Protein AF-0000000068764201 (afdb_homodimer)

Nearest PDB structures (foldseek):
  2j0x-assembly1_B  TM=9.942E-01  e=4.719E-17  Escherichia coli
  2j0w-assembly1_A  TM=9.814E-01  e=1.017E-15  Escherichia coli
  3c1n-assembly3_D  TM=8.718E-01  e=6.512E-05  Methanocaldococcus jannaschii
  6bqg-assembly1_A  TM=5.581E-01  e=3.648E+00  Homo sapiens
  2j0x-assembly1_B  TM=9.943E-01  e=5.477E-17  Escherichia coli

pLDDT: mean 90.7, std 16.07, range [25.78, 98.88]

Radius of gyration: 18.7 Å; Cα contacts (8 Å, |Δi|>4): 400; chains: 2; bounding box: 51×50×38 Å

InterPro domains:
  IPR001048 Aspartate/glutamate/uridylate kinase [PF00696] (4-144)
  IPR018042 Aspartate kinase, conserved site [PS00324] (6-14)
  IPR036393 Acetylglutamate kinase-like superfamily [G3DSA:3.40.1160.10] (6-144)
  IPR036393 Acetylglutamate kinase-like superfamily [SSF53633] (4-144)
  IPR042199 Aspartokinase/Bifunctional aspartokinase/homoserine dehydrogenase, catalytic domain [G3DSA:1.20.120.1320] (42-134)

Secondary structure (DSSP, 8-state):
----EEEEE-TGGGSSHHHHHHHHHHHHHSTTEEEEEE-PPTTHHHHHHHHHT---HHHHHHHHHHHHHHHHHHHTTSSSTHHHHHHHHHHHHHHHHHHHHHHH---HHHHHHHHHHHHHHHHHHHHHHHHHTT-------GGGSTT-/----EEEEE-TGGGSSHHHHHHHHHHHHHSTTEEEEEE-PPTTHHHHHHHHHT---HHHHHHHHHHHHHHHHHHHTTSSSTHHHHHHHHHHHHHHHHHHHHHHH---HHHHHHHHHHHHHHHHHHHHHHHHHTT-------GGGSTT-

Solvent-accessible surface area (backbone atoms only — not comparable to full-atom values): 15854 Å² total; per-residue (Å²): 128,84,68,81,31,46,32,48,39,50,16,69,41,40,49,39,56,69,33,37,50,51,45,50,55,50,46,61,72,41,84,50,49,77,42,78,46,64,39,25,27,54,68,40,56,58,43,32,50,48,33,27,66,33,45,56,72,70,57,41,51,51,46,53,50,52,50,47,49,56,53,46,64,29,42,70,69,43,93,63,40,72,82,50,43,64,60,52,50,49,53,52,49,50,46,51,52,52,30,54,46,14,46,77,57,59,46,69,66,53,33,39,55,44,44,51,47,31,30,53,51,40,48,54,54,50,51,51,53,34,49,75,70,69,44,90,68,82,77,75,64,40,78,78,35,58,78,114,126,85,70,81,31,46,31,44,40,50,16,70,40,41,47,40,56,69,34,37,52,49,44,52,55,51,48,62,72,42,84,50,48,77,42,77,46,64,39,24,26,54,67,40,56,59,45,30,51,49,32,26,68,35,46,58,71,71,59,40,51,51,45,53,50,52,50,48,48,57,53,46,62,29,41,71,69,44,94,63,40,73,82,50,43,63,59,54,50,49,53,52,50,49,46,51,54,51,30,55,47,14,46,77,57,60,46,70,65,53,34,39,54,44,43,51,49,31,30,53,50,39,47,54,54,49,50,51,52,35,49,76,70,69,43,89,70,82,77,74,61,40,78,75,30,64,81,109

Sequence (296 aa):
MTDLVVAKFGGTSVADFDAMNRSIDVALLDANTRIVVLSASAGVTNILVALAGGLEPTERFSQLDALRQIQFNILERLRYPNVIREEIERLLENITTLAEAAALASSTALTDELVSHGELMSTLLFVEILRERGIQAQWFDARKSAAHMTDLVVAKFGGTSVADFDAMNRSIDVALLDANTRIVVLSASAGVTNILVALAGGLEPTERFSQLDALRQIQFNILERLRYPNVIREEIERLLENITTLAEAAALASSTALTDELVSHGELMSTLLFVEILRERGIQAQWFDARKSAAH

Organism: NCBI:txid1432552

Foldseek 3Di:
DLDQDEAEDEQDCLQAQVSLVVSVVVQVVDVNHQHYAYAFHPPQLVLLLVLLQADDPVVVVVSLVVNVCSLVRRLVPAPCSVVCVVVLVVLSVVLSVLSVVSNVPHDPVSSVVSRVSRRVSSLSSSVSSCVSVVHDHPSPPPVVPDPD/DLDQDEAEDEQDCLQAQVSLVVSVVVQVVDVNHQHYAYAFHPPQLVLLQVLLQADDPVVVVVSLVVNVCSLVRRLVPAPCSVVCVVVLVVLSVVLSVLSVVSNVPHDPVSSVVSRVSRRVSSLSSSVSSCVSVVHDHPSPPPVVPDPD

Structure (mmCIF, N/CA/C/O backbone):
data_AF-0000000068764201-model_v1
#
loop_
_entity.id
_entity.type
_entity.pdbx_description
1 polymer Aspartokinase
#
loop_
_atom_site.group_PDB
_atom_site.id
_atom_site.type_symbol
_atom_site.label_atom_id
_atom_site.label_alt_id
_atom_site.label_comp_id
_atom_site.label_asym_id
_atom_site.label_entity_id
_atom_site.label_seq_id
_atom_site.pdbx_PDB_ins_code
_atom_site.Cartn_x
_atom_site.Cartn_y
_atom_site.C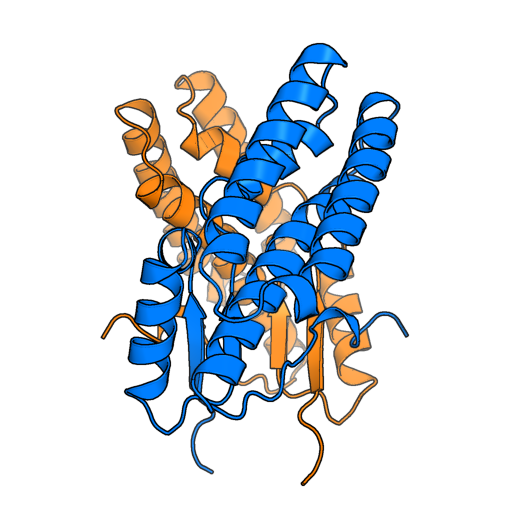artn_z
_atom_site.occupancy
_atom_site.B_iso_or_equiv
_atom_site.auth_seq_id
_atom_site.auth_comp_id
_atom_site.auth_asym_id
_atom_site.auth_atom_id
_atom_site.pdbx_PDB_model_num
ATOM 1 N N . MET A 1 1 ? -27.047 -3.328 11.398 1 39.88 1 MET A N 1
ATOM 2 C CA . MET A 1 1 ? -26.25 -3.209 10.172 1 39.88 1 MET A CA 1
ATOM 3 C C . MET A 1 1 ? -24.906 -3.904 10.328 1 39.88 1 MET A C 1
ATOM 5 O O . MET A 1 1 ? -24.156 -3.604 11.258 1 39.88 1 MET A O 1
ATOM 9 N N . THR A 1 2 ? -24.797 -5.16 10.039 1 54.19 2 THR A N 1
ATOM 10 C CA . THR A 1 2 ? -23.641 -5.977 10.367 1 54.19 2 THR A CA 1
ATOM 11 C C . THR A 1 2 ? -22.344 -5.297 9.906 1 54.19 2 THR A C 1
ATOM 13 O O . THR A 1 2 ? -22.312 -4.68 8.844 1 54.19 2 THR A O 1
ATOM 16 N N . ASP A 1 3 ? -21.516 -4.938 10.836 1 67.94 3 ASP A N 1
ATOM 17 C CA . ASP A 1 3 ? -20.328 -4.113 10.656 1 67.94 3 ASP A CA 1
ATOM 18 C C . ASP A 1 3 ? -19.359 -4.75 9.656 1 67.94 3 ASP A C 1
ATOM 20 O O . ASP A 1 3 ? -19.031 -5.93 9.773 1 67.94 3 ASP A O 1
ATOM 24 N N . LEU A 1 4 ? -19.344 -4.266 8.453 1 76.62 4 LEU A N 1
ATOM 25 C CA . LEU A 1 4 ? -18.391 -4.668 7.418 1 76.62 4 LEU A CA 1
ATOM 26 C C . LEU A 1 4 ? -16.969 -4.691 7.965 1 76.62 4 LEU A C 1
ATOM 28 O O . LEU A 1 4 ? -16.531 -3.73 8.594 1 76.62 4 LEU A O 1
ATOM 32 N N . VAL A 1 5 ? -16.375 -5.984 7.984 1 83.19 5 VAL A N 1
ATOM 33 C CA . VAL A 1 5 ? -15 -6.129 8.453 1 83.19 5 VAL A CA 1
ATOM 34 C C . VAL A 1 5 ? -14.047 -6.188 7.266 1 83.19 5 VAL A C 1
ATOM 36 O O . VAL A 1 5 ? -14.297 -6.91 6.297 1 83.19 5 VAL A O 1
ATOM 39 N N . VAL A 1 6 ? -13.047 -5.332 7.316 1 86.12 6 VAL A N 1
ATOM 40 C CA . VAL A 1 6 ? -11.969 -5.336 6.332 1 86.12 6 VAL A CA 1
ATOM 41 C C . VAL A 1 6 ? -10.727 -5.984 6.934 1 86.12 6 VAL A C 1
ATOM 43 O O . VAL A 1 6 ? -10.258 -5.578 8 1 86.12 6 VAL A O 1
ATOM 46 N N . ALA A 1 7 ? -10.195 -7.031 6.297 1 89.69 7 ALA A N 1
ATOM 47 C CA . ALA A 1 7 ? -8.922 -7.633 6.695 1 89.69 7 ALA A CA 1
ATOM 48 C C . ALA A 1 7 ? -7.77 -7.09 5.855 1 89.69 7 ALA A C 1
ATOM 50 O O . ALA A 1 7 ? -7.863 -7.031 4.625 1 89.69 7 ALA A O 1
ATOM 51 N N . LYS A 1 8 ? -6.754 -6.676 6.539 1 90.12 8 LYS A N 1
ATOM 52 C CA . LYS A 1 8 ? -5.574 -6.156 5.852 1 90.12 8 LYS A CA 1
ATOM 53 C C . LYS A 1 8 ? -4.352 -7.035 6.109 1 90.12 8 LYS A C 1
ATOM 55 O O . LYS A 1 8 ? -4.062 -7.379 7.258 1 90.12 8 LYS A O 1
ATOM 60 N N . PHE A 1 9 ? -3.689 -7.379 5.062 1 92.94 9 PHE A N 1
ATOM 61 C CA . PHE A 1 9 ? -2.498 -8.211 5.172 1 92.94 9 PHE A CA 1
ATOM 62 C C . PHE A 1 9 ? -1.298 -7.523 4.531 1 92.94 9 PHE A C 1
ATOM 64 O O . PHE A 1 9 ? -1.358 -7.113 3.371 1 92.94 9 PHE A O 1
ATOM 71 N N . GLY A 1 10 ? -0.213 -7.508 5.305 1 93.31 10 GLY A N 1
ATOM 72 C CA . GLY A 1 10 ? 1.013 -6.883 4.836 1 93.31 10 GLY A CA 1
ATOM 73 C C . GLY A 1 10 ? 1.914 -7.836 4.074 1 93.31 10 GLY A C 1
ATOM 74 O O . GLY A 1 10 ? 1.519 -8.961 3.77 1 93.31 10 GLY A O 1
ATOM 75 N N . GLY A 1 11 ? 3.045 -7.367 3.793 1 95.56 11 GLY A N 1
ATOM 76 C CA . GLY A 1 11 ? 3.975 -8.07 2.926 1 95.56 11 GLY A CA 1
ATOM 77 C C . GLY A 1 11 ? 4.344 -9.453 3.439 1 95.56 11 GLY A C 1
ATOM 78 O O . GLY A 1 11 ? 4.348 -10.422 2.678 1 95.56 11 GLY A O 1
ATOM 79 N N . THR A 1 12 ? 4.629 -9.539 4.711 1 95.62 12 THR A N 1
ATOM 80 C CA . THR A 1 12 ? 5.012 -10.812 5.312 1 95.62 12 THR A CA 1
ATOM 81 C C . THR A 1 12 ? 3.854 -11.797 5.273 1 95.62 12 THR A C 1
ATOM 83 O O . THR A 1 12 ? 4.062 -13 5.094 1 95.62 12 THR A O 1
ATOM 86 N N . SER A 1 13 ? 2.664 -11.32 5.297 1 96.56 13 SER A N 1
ATOM 87 C CA . SER A 1 13 ? 1.465 -12.148 5.32 1 96.56 13 SER A CA 1
ATOM 88 C C . SER A 1 13 ? 1.141 -12.695 3.932 1 96.56 13 SER A C 1
ATOM 90 O O . SER A 1 13 ? 0.337 -13.617 3.795 1 96.56 13 SER A O 1
ATOM 92 N N . VAL A 1 14 ? 1.807 -12.078 2.943 1 97.62 14 VAL A N 1
ATOM 93 C CA . VAL A 1 14 ? 1.554 -12.547 1.586 1 97.62 14 VAL A CA 1
ATOM 94 C C . VAL A 1 14 ? 2.879 -12.836 0.881 1 97.62 14 VAL A C 1
ATOM 96 O O . VAL A 1 14 ? 2.99 -12.672 -0.336 1 97.62 14 VAL A O 1
ATOM 99 N N . ALA A 1 15 ? 3.836 -13.281 1.614 1 97.88 15 ALA A N 1
ATOM 100 C CA . ALA A 1 15 ? 5.215 -13.414 1.149 1 97.88 15 ALA A CA 1
ATOM 101 C C . ALA A 1 15 ? 5.359 -14.594 0.187 1 97.88 15 ALA A C 1
ATOM 103 O O . ALA A 1 15 ? 6.223 -14.578 -0.69 1 97.88 15 ALA A O 1
ATOM 104 N N . ASP A 1 16 ? 4.605 -15.602 0.411 1 98.38 16 ASP A N 1
ATOM 105 C CA . ASP A 1 16 ? 4.664 -16.812 -0.391 1 98.38 16 ASP A CA 1
ATOM 106 C C . ASP A 1 16 ? 3.34 -17.578 -0.341 1 98.38 16 ASP A C 1
ATOM 108 O O . ASP A 1 16 ? 2.365 -17.094 0.24 1 98.38 16 ASP A O 1
ATOM 112 N N . PHE A 1 17 ? 3.32 -18.688 -1.032 1 98.81 17 PHE A N 1
ATOM 113 C CA . PHE A 1 17 ? 2.1 -19.469 -1.184 1 98.81 17 PHE A CA 1
ATOM 114 C C . PHE A 1 17 ? 1.534 -19.859 0.178 1 98.81 17 PHE A C 1
ATOM 116 O O . PHE A 1 17 ? 0.341 -19.672 0.434 1 98.81 17 PHE A O 1
ATOM 123 N N . ASP A 1 18 ? 2.346 -20.344 1.1 1 98.81 18 ASP A N 1
ATOM 124 C CA . ASP A 1 18 ? 1.905 -20.797 2.418 1 98.81 18 ASP A CA 1
ATOM 125 C C . ASP A 1 18 ? 1.413 -19.625 3.262 1 98.81 18 ASP A C 1
ATOM 127 O O . ASP A 1 18 ? 0.4 -19.734 3.955 1 98.81 18 ASP A O 1
ATOM 131 N N . ALA A 1 19 ? 2.115 -18.516 3.172 1 98.5 19 ALA A N 1
ATOM 132 C CA . ALA A 1 19 ? 1.703 -17.328 3.906 1 98.5 19 ALA A CA 1
ATOM 133 C C . ALA A 1 19 ? 0.336 -16.844 3.438 1 98.5 19 ALA A C 1
ATOM 135 O O . ALA A 1 19 ? -0.511 -16.469 4.254 1 98.5 19 ALA A O 1
ATOM 136 N N . MET A 1 20 ? 0.095 -16.812 2.156 1 98.19 20 MET A N 1
ATOM 137 C CA . MET A 1 20 ? -1.191 -16.375 1.621 1 98.19 20 MET A CA 1
ATOM 138 C C . MET A 1 20 ? -2.311 -17.312 2.074 1 98.19 20 MET A C 1
ATOM 140 O O . MET A 1 20 ? -3.408 -16.859 2.402 1 98.19 20 MET A O 1
ATOM 144 N N . ASN A 1 21 ? -1.994 -18.609 2.139 1 98.38 21 ASN A N 1
ATOM 145 C CA . ASN A 1 21 ? -2.986 -19.547 2.648 1 98.38 21 ASN A CA 1
ATOM 146 C C . ASN A 1 21 ? -3.33 -19.266 4.109 1 98.38 21 ASN A C 1
ATOM 148 O O . ASN A 1 21 ? -4.5 -19.297 4.492 1 98.38 21 ASN A O 1
ATOM 152 N N . ARG A 1 22 ? -2.344 -18.969 4.852 1 98.31 22 ARG A N 1
ATOM 153 C CA . ARG A 1 22 ? -2.578 -18.625 6.254 1 98.31 22 ARG A CA 1
ATOM 154 C C . ARG A 1 22 ? -3.418 -17.359 6.379 1 98.31 22 ARG A C 1
ATOM 156 O O . ARG A 1 22 ? -4.297 -17.281 7.238 1 98.31 22 ARG A O 1
ATOM 163 N N . SER A 1 23 ? -3.104 -16.375 5.535 1 97.31 23 SER A N 1
ATOM 164 C CA . SER A 1 23 ? -3.873 -15.141 5.543 1 97.31 23 SER A CA 1
ATOM 165 C C . SER A 1 23 ? -5.34 -15.398 5.219 1 97.31 23 SER A C 1
ATOM 167 O O . SER A 1 23 ? -6.23 -14.781 5.809 1 97.31 23 SER A O 1
ATOM 169 N N . ILE A 1 24 ? -5.586 -16.281 4.305 1 96.25 24 ILE A N 1
ATOM 170 C CA . ILE A 1 24 ? -6.953 -16.656 3.957 1 96.25 24 ILE A CA 1
ATOM 171 C C . ILE A 1 24 ? -7.637 -17.281 5.168 1 96.25 24 ILE A C 1
ATOM 173 O O . ILE A 1 24 ? -8.766 -16.938 5.508 1 96.25 24 ILE A O 1
ATOM 177 N N . ASP A 1 25 ? -6.918 -18.188 5.852 1 97.06 25 ASP A N 1
ATOM 178 C CA . ASP A 1 25 ? -7.465 -18.828 7.047 1 97.06 25 ASP A CA 1
ATOM 179 C C . ASP A 1 25 ? -7.824 -17.781 8.109 1 97.06 25 ASP A C 1
ATOM 181 O O . ASP A 1 25 ? -8.875 -17.875 8.742 1 97.06 25 ASP A O 1
ATOM 185 N N . VAL A 1 26 ? -7 -16.797 8.258 1 95.62 26 VAL A N 1
ATOM 186 C CA . VAL A 1 26 ? -7.223 -15.742 9.234 1 95.62 26 VAL A CA 1
ATOM 187 C C . VAL A 1 26 ? -8.461 -14.93 8.852 1 95.62 26 VAL A C 1
ATOM 189 O O . VAL A 1 26 ? -9.305 -14.641 9.695 1 95.62 26 VAL A O 1
ATOM 192 N N . ALA A 1 27 ? -8.57 -14.578 7.586 1 93 27 ALA A N 1
ATOM 193 C CA . ALA A 1 27 ? -9.695 -13.781 7.105 1 93 27 ALA A CA 1
ATOM 194 C C . ALA A 1 27 ? -11.016 -14.523 7.316 1 93 27 ALA A C 1
ATOM 196 O O . ALA A 1 27 ? -12.047 -13.906 7.586 1 93 27 ALA A O 1
ATOM 197 N N . LEU A 1 28 ? -10.969 -15.812 7.258 1 92.56 28 LEU A N 1
ATOM 198 C CA . LEU A 1 28 ? -12.172 -16.625 7.34 1 92.56 28 LEU A CA 1
ATOM 199 C C . LEU A 1 28 ? -12.602 -16.828 8.789 1 92.56 28 LEU A C 1
ATOM 201 O O . LEU A 1 28 ? -13.719 -17.281 9.055 1 92.56 28 LEU A O 1
ATOM 205 N N . LEU A 1 29 ? -11.719 -16.516 9.75 1 93.75 29 LEU A N 1
ATOM 206 C CA . LEU A 1 29 ? -12.047 -16.672 11.164 1 93.75 29 LEU A CA 1
ATOM 207 C C . LEU A 1 29 ? -13.195 -15.742 11.555 1 93.75 29 LEU A C 1
ATOM 209 O O . LEU A 1 29 ? -13.969 -16.047 12.461 1 93.75 29 LEU A O 1
ATOM 213 N N . ASP A 1 30 ? -13.227 -14.617 10.883 1 88.94 30 ASP A N 1
ATOM 214 C CA . ASP A 1 30 ? -14.336 -13.695 11.094 1 88.94 30 ASP A CA 1
ATOM 215 C C . ASP A 1 30 ? -15.344 -13.766 9.945 1 88.94 30 ASP A C 1
ATOM 217 O O . ASP A 1 30 ? -15.039 -13.352 8.828 1 88.94 30 ASP A O 1
ATOM 221 N N . ALA A 1 31 ? -16.5 -14.102 10.266 1 86.25 31 ALA A N 1
ATOM 222 C CA . ALA A 1 31 ? -17.531 -14.305 9.258 1 86.25 31 ALA A CA 1
ATOM 223 C C . ALA A 1 31 ? -17.984 -12.977 8.664 1 86.25 31 ALA A C 1
ATOM 225 O O . ALA A 1 31 ? -18.641 -12.945 7.613 1 86.25 31 ALA A O 1
ATOM 226 N N . ASN A 1 32 ? -17.625 -11.961 9.273 1 84.19 32 ASN A N 1
ATOM 227 C CA . ASN A 1 32 ? -18.047 -10.648 8.797 1 84.19 32 ASN A CA 1
ATOM 228 C C . ASN A 1 32 ? -17.031 -10.039 7.84 1 84.19 32 ASN A C 1
ATOM 230 O O . ASN A 1 32 ? -17.266 -8.969 7.281 1 84.19 32 ASN A O 1
ATOM 234 N N . THR A 1 33 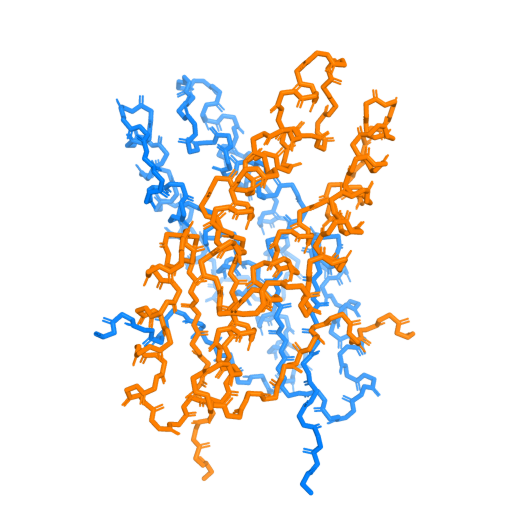? -15.898 -10.719 7.625 1 87.12 33 THR A N 1
ATOM 235 C CA . THR A 1 33 ? -14.93 -10.227 6.656 1 87.12 33 THR A CA 1
ATOM 236 C C . THR A 1 33 ? -15.508 -10.266 5.246 1 87.12 33 THR A C 1
ATOM 238 O O . THR A 1 33 ? -15.82 -11.344 4.727 1 87.12 33 THR A O 1
ATOM 241 N N . ARG A 1 34 ? -15.586 -9.055 4.711 1 82.06 34 ARG A N 1
ATOM 242 C CA . ARG A 1 34 ? -16.141 -8.977 3.367 1 82.06 34 ARG A CA 1
ATOM 243 C C . ARG A 1 34 ? -15.133 -8.422 2.377 1 82.06 34 ARG A C 1
ATOM 245 O O . ARG A 1 34 ? -15.297 -8.562 1.164 1 82.06 34 ARG A O 1
ATOM 252 N N . ILE A 1 35 ? -14.078 -7.793 2.947 1 86.75 35 ILE A N 1
ATOM 253 C CA . ILE A 1 35 ? -13.062 -7.164 2.107 1 86.75 35 ILE A CA 1
ATOM 254 C C . ILE A 1 35 ? -11.672 -7.523 2.625 1 86.75 35 ILE A C 1
ATOM 256 O O . ILE A 1 35 ? -11.43 -7.523 3.834 1 86.75 35 ILE A O 1
ATOM 260 N N . VAL A 1 36 ? -10.844 -7.902 1.706 1 90.19 36 VAL A N 1
ATOM 261 C CA . VAL A 1 36 ? -9.438 -8.148 2.012 1 90.19 36 VAL A CA 1
ATOM 262 C C . VAL A 1 36 ? -8.562 -7.176 1.225 1 90.19 36 VAL A C 1
ATOM 264 O O . VAL A 1 36 ? -8.703 -7.047 0.007 1 90.19 36 VAL A O 1
ATOM 267 N N . VAL A 1 37 ? -7.754 -6.465 1.959 1 89.75 37 VAL A N 1
ATOM 268 C CA . VAL A 1 37 ? -6.809 -5.535 1.352 1 89.75 37 VAL A CA 1
ATOM 269 C C . VAL A 1 37 ? -5.383 -6.066 1.515 1 89.75 37 VAL A C 1
ATOM 271 O O . VAL A 1 37 ? -4.957 -6.383 2.629 1 89.75 37 VAL A O 1
ATOM 274 N N . LEU A 1 38 ? -4.707 -6.129 0.403 1 93.56 38 LEU A N 1
ATOM 275 C CA . LEU A 1 38 ? -3.369 -6.711 0.426 1 93.56 38 LEU A CA 1
ATOM 276 C C . LEU A 1 38 ? -2.314 -5.668 0.074 1 93.56 38 LEU A C 1
ATOM 278 O O . LEU A 1 38 ? -2.566 -4.77 -0.734 1 93.56 38 LEU A O 1
ATOM 282 N N . SER A 1 39 ? -1.204 -5.852 0.658 1 93.69 39 SER A N 1
ATOM 283 C CA . SER A 1 39 ? -0.021 -5.16 0.152 1 93.69 39 SER A CA 1
ATOM 284 C C . SER A 1 39 ? 0.754 -6.039 -0.826 1 93.69 39 SER A C 1
ATOM 286 O O . SER A 1 39 ? 0.378 -7.188 -1.069 1 93.69 39 SER A O 1
ATOM 288 N N . ALA A 1 40 ? 1.798 -5.441 -1.378 1 95.75 40 ALA A N 1
ATOM 289 C CA . ALA A 1 40 ? 2.715 -6.25 -2.176 1 95.75 40 ALA A CA 1
ATOM 290 C C . ALA A 1 40 ? 3.379 -7.328 -1.325 1 95.75 40 ALA A C 1
ATOM 292 O O . ALA A 1 40 ? 3.523 -7.168 -0.111 1 95.75 40 ALA A O 1
ATOM 293 N N . SER A 1 41 ? 3.768 -8.406 -1.983 1 97.5 41 SER A N 1
ATOM 294 C CA . SER A 1 41 ? 4.508 -9.453 -1.286 1 97.5 41 SER A CA 1
ATOM 295 C C . SER A 1 41 ? 5.836 -8.93 -0.752 1 97.5 41 SER A C 1
ATOM 297 O O . SER A 1 41 ? 6.363 -7.93 -1.254 1 97.5 41 SER A O 1
ATOM 299 N N . ALA A 1 42 ? 6.344 -9.672 0.206 1 96.75 42 ALA A N 1
ATOM 300 C CA . ALA A 1 42 ? 7.594 -9.289 0.855 1 96.75 42 ALA A CA 1
ATOM 301 C C . ALA A 1 42 ? 8.703 -9.086 -0.171 1 96.75 42 ALA A C 1
ATOM 303 O O . ALA A 1 42 ? 8.93 -9.938 -1.029 1 96.75 42 ALA A O 1
ATOM 304 N N . GLY A 1 43 ? 9.336 -7.914 -0.056 1 96.12 43 GLY A N 1
ATOM 305 C CA . GLY A 1 43 ? 10.469 -7.613 -0.91 1 96.12 43 GLY A CA 1
ATOM 306 C C . GLY A 1 43 ? 10.078 -6.922 -2.203 1 96.12 43 GLY A C 1
ATOM 307 O O . GLY A 1 43 ? 10.914 -6.281 -2.848 1 96.12 43 GLY A O 1
ATOM 308 N N . VAL A 1 44 ? 8.844 -6.992 -2.584 1 97.94 44 VAL A N 1
ATOM 309 C CA . VAL A 1 44 ? 8.398 -6.492 -3.883 1 97.94 44 VAL A CA 1
ATOM 310 C C . VAL A 1 44 ? 8.391 -4.965 -3.871 1 97.94 44 VAL A C 1
ATOM 312 O O . VAL A 1 44 ? 8.875 -4.328 -4.809 1 97.94 44 VAL A O 1
ATOM 315 N N . THR A 1 45 ? 7.879 -4.375 -2.832 1 96.62 45 THR A N 1
ATOM 316 C CA . THR A 1 45 ? 7.84 -2.918 -2.756 1 96.62 45 THR A CA 1
ATOM 317 C C . THR A 1 45 ? 9.25 -2.334 -2.873 1 96.62 45 THR A C 1
ATOM 319 O O . THR A 1 45 ? 9.461 -1.368 -3.607 1 96.62 45 THR A O 1
ATOM 322 N N . ASN A 1 46 ? 10.234 -2.947 -2.264 1 96.31 46 ASN A N 1
ATOM 323 C CA . ASN A 1 46 ? 11.625 -2.498 -2.34 1 96.31 46 ASN A CA 1
ATOM 324 C C . ASN A 1 46 ? 12.141 -2.512 -3.777 1 96.31 46 ASN A C 1
ATOM 326 O O . ASN A 1 46 ? 12.789 -1.562 -4.215 1 96.31 46 ASN A O 1
ATOM 330 N N . ILE A 1 47 ? 11.844 -3.578 -4.379 1 98.25 47 ILE A N 1
ATOM 331 C CA . ILE A 1 47 ? 12.281 -3.734 -5.762 1 98.25 47 ILE A CA 1
ATOM 332 C C . ILE A 1 47 ? 11.648 -2.654 -6.633 1 98.25 47 ILE A C 1
ATOM 334 O O . ILE A 1 47 ? 12.336 -1.996 -7.418 1 98.25 47 ILE A O 1
ATOM 338 N N . LEU A 1 48 ? 10.344 -2.424 -6.473 1 98.38 48 LEU A N 1
ATOM 339 C CA . LEU A 1 48 ? 9.617 -1.48 -7.312 1 98.38 48 LEU A CA 1
ATOM 340 C C . LEU A 1 48 ? 10.086 -0.052 -7.062 1 98.38 48 LEU A C 1
ATOM 342 O O . LEU A 1 48 ? 10.211 0.74 -8 1 98.38 48 LEU A O 1
ATOM 346 N N . VAL A 1 49 ? 10.375 0.271 -5.832 1 97.38 49 VAL A N 1
ATOM 347 C CA . VAL A 1 49 ? 10.883 1.596 -5.492 1 97.38 49 VAL A CA 1
ATOM 348 C C . VAL A 1 49 ? 12.273 1.787 -6.09 1 97.38 49 VAL A C 1
ATOM 350 O O . VAL A 1 49 ? 12.586 2.852 -6.629 1 97.38 49 VAL A O 1
ATOM 353 N N . ALA A 1 50 ? 13.086 0.766 -5.996 1 97.75 50 ALA A N 1
ATOM 354 C CA . ALA A 1 50 ? 14.406 0.841 -6.602 1 97.75 50 ALA A CA 1
ATOM 355 C C . ALA A 1 50 ? 14.312 1.06 -8.109 1 97.75 50 ALA A C 1
ATOM 357 O O . ALA A 1 50 ? 15.008 1.914 -8.664 1 97.75 50 ALA A O 1
ATOM 358 N N . LEU A 1 51 ? 13.484 0.334 -8.734 1 98.62 51 LEU A N 1
ATOM 359 C CA . LEU A 1 51 ? 13.281 0.469 -10.172 1 98.62 51 LEU A CA 1
ATOM 360 C C . LEU A 1 51 ? 12.797 1.87 -10.523 1 98.62 51 LEU A C 1
ATOM 362 O O . LEU A 1 51 ? 13.25 2.461 -11.508 1 98.62 51 LEU A O 1
ATOM 366 N N . ALA A 1 52 ? 11.914 2.391 -9.711 1 98.12 52 ALA A N 1
ATOM 367 C CA . ALA A 1 52 ? 11.336 3.711 -9.953 1 98.12 52 ALA A CA 1
ATOM 368 C C . ALA A 1 52 ? 12.398 4.801 -9.844 1 98.12 52 ALA A C 1
ATOM 370 O O . ALA A 1 52 ? 12.266 5.863 -10.453 1 98.12 52 ALA A O 1
ATOM 371 N N . GLY A 1 53 ? 13.445 4.574 -9.094 1 96.69 53 GLY A N 1
ATOM 372 C CA . GLY A 1 53 ? 14.531 5.531 -8.914 1 96.69 53 GLY A CA 1
ATOM 373 C C . GLY A 1 53 ? 15.492 5.566 -10.086 1 96.69 53 GLY A C 1
ATOM 374 O O . GLY A 1 53 ? 16.391 6.41 -10.141 1 96.69 53 GLY A O 1
ATOM 375 N N . GLY A 1 54 ? 15.32 4.699 -10.969 1 97.75 54 GLY A N 1
ATOM 376 C CA . GLY A 1 54 ? 16.203 4.625 -12.125 1 97.75 54 GLY A CA 1
ATOM 377 C C . GLY A 1 54 ? 17.469 3.84 -11.852 1 97.75 54 GLY A C 1
ATOM 378 O O . GLY A 1 54 ? 18.391 4.344 -11.203 1 97.75 54 GLY A O 1
ATOM 379 N N . LEU A 1 55 ? 17.547 2.67 -12.398 1 97.81 55 LEU A N 1
ATOM 380 C CA . LEU A 1 55 ? 18.703 1.81 -12.219 1 97.81 55 LEU A CA 1
ATOM 381 C C . LEU A 1 55 ? 19.453 1.626 -13.539 1 97.81 55 LEU A C 1
ATOM 383 O O . LEU A 1 55 ? 18.859 1.7 -14.609 1 97.81 55 LEU A O 1
ATOM 387 N N . GLU A 1 56 ? 20.703 1.401 -13.438 1 97.81 56 GLU A N 1
ATOM 388 C CA . GLU A 1 56 ? 21.484 1 -14.609 1 97.81 56 GLU A CA 1
ATOM 389 C C . GLU A 1 56 ? 21.031 -0.358 -15.133 1 97.81 56 GLU A C 1
ATOM 391 O O . GLU A 1 56 ? 20.469 -1.164 -14.383 1 97.81 56 GLU A O 1
ATOM 396 N N . PRO A 1 57 ? 21.266 -0.644 -16.375 1 98 57 PRO A N 1
ATOM 397 C CA . PRO A 1 57 ? 20.688 -1.822 -17.031 1 98 57 PRO A CA 1
ATOM 398 C C . PRO A 1 57 ? 21 -3.119 -16.281 1 98 57 PRO A C 1
ATOM 400 O O . PRO A 1 57 ? 20.094 -3.941 -16.078 1 98 57 PRO A O 1
ATOM 403 N N . THR A 1 58 ? 22.156 -3.311 -15.82 1 98.38 58 THR A N 1
ATOM 404 C CA . THR A 1 58 ? 22.531 -4.562 -15.164 1 98.38 58 THR A CA 1
ATOM 405 C C . THR A 1 58 ? 21.766 -4.723 -13.852 1 98.38 58 THR A C 1
ATOM 407 O O . THR A 1 58 ? 21.203 -5.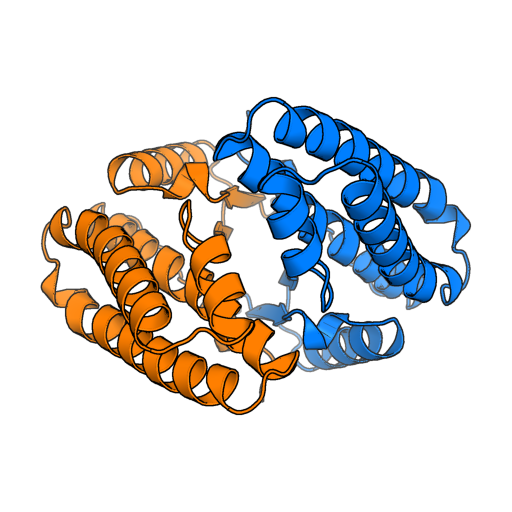789 -13.586 1 98.38 58 THR A O 1
ATOM 410 N N . GLU A 1 59 ? 21.703 -3.676 -13.094 1 98.44 59 GLU A N 1
ATOM 411 C CA . GLU A 1 59 ? 20.984 -3.713 -11.828 1 98.44 59 GLU A CA 1
ATOM 412 C C . GLU A 1 59 ? 19.484 -3.816 -12.062 1 98.44 59 GLU A C 1
ATOM 414 O O . GLU A 1 59 ? 18.781 -4.516 -11.328 1 98.44 59 GLU A O 1
ATOM 419 N N . ARG A 1 60 ? 19.031 -3.08 -13.062 1 98.56 60 ARG A N 1
ATOM 420 C CA . ARG A 1 60 ? 17.625 -3.146 -13.43 1 98.56 60 ARG A CA 1
ATOM 421 C C . ARG A 1 60 ? 17.203 -4.578 -13.766 1 98.56 60 ARG A C 1
ATOM 423 O O . ARG A 1 60 ? 16.188 -5.07 -13.273 1 98.56 60 ARG A O 1
ATOM 430 N N . PHE A 1 61 ? 18.047 -5.293 -14.508 1 98.5 61 PHE A N 1
ATOM 431 C CA . PHE A 1 61 ? 17.75 -6.668 -14.898 1 98.5 61 PHE A CA 1
ATOM 432 C C . PHE A 1 61 ? 17.766 -7.59 -13.688 1 98.5 61 PHE A C 1
ATOM 434 O O . PHE A 1 61 ? 16.906 -8.469 -13.562 1 98.5 61 PHE A O 1
ATOM 441 N N . SER A 1 62 ? 18.688 -7.348 -12.844 1 98.81 62 SER A N 1
ATOM 442 C CA . SER A 1 62 ? 18.781 -8.164 -11.641 1 98.81 62 SER A CA 1
ATOM 443 C C . SER A 1 62 ? 17.547 -8.008 -10.766 1 98.81 62 SER A C 1
ATOM 445 O O . SER A 1 62 ? 17 -8.992 -10.266 1 98.81 62 SER A O 1
ATOM 447 N N . GLN A 1 63 ? 17.031 -6.797 -10.547 1 98.75 63 GLN A N 1
ATOM 448 C CA . GLN A 1 63 ? 15.844 -6.543 -9.75 1 98.75 63 GLN A CA 1
ATOM 449 C C . GLN A 1 63 ? 14.602 -7.129 -10.414 1 98.75 63 GLN A C 1
ATOM 451 O O . GLN A 1 63 ? 13.742 -7.699 -9.742 1 98.75 63 GLN A O 1
ATOM 456 N N . LEU A 1 64 ? 14.539 -6.977 -11.734 1 98.88 64 LEU A N 1
ATOM 457 C CA . LEU A 1 64 ? 13.398 -7.523 -12.469 1 98.88 64 LEU A CA 1
ATOM 458 C C . LEU A 1 64 ? 13.375 -9.047 -12.367 1 98.88 64 LEU A C 1
ATOM 460 O O . LEU A 1 64 ? 12.305 -9.648 -12.242 1 98.88 64 LEU A O 1
ATOM 464 N N . ASP A 1 65 ? 14.539 -9.648 -12.398 1 98.88 65 ASP A N 1
ATOM 465 C CA . ASP A 1 65 ? 14.633 -11.094 -12.242 1 98.88 65 ASP A CA 1
ATOM 466 C C . ASP A 1 65 ? 14.203 -11.523 -10.844 1 98.88 65 ASP A C 1
ATOM 468 O O . ASP A 1 65 ? 13.484 -12.516 -10.68 1 98.88 65 ASP A O 1
ATOM 472 N N . ALA A 1 66 ? 14.664 -10.805 -9.852 1 98.75 66 ALA A N 1
ATOM 473 C CA . ALA A 1 66 ? 14.273 -11.094 -8.477 1 98.75 66 ALA A CA 1
ATOM 474 C C . ALA A 1 66 ? 12.758 -10.961 -8.297 1 98.75 66 ALA A C 1
ATOM 476 O O . ALA A 1 66 ? 12.133 -11.797 -7.648 1 98.75 66 ALA A O 1
ATOM 477 N N . LEU A 1 67 ? 12.18 -9.945 -8.852 1 98.81 67 LEU A N 1
ATOM 478 C CA . LEU A 1 67 ? 10.742 -9.727 -8.82 1 98.81 67 LEU A CA 1
ATOM 479 C C . LEU A 1 67 ? 10 -10.906 -9.445 1 98.81 67 LEU A C 1
ATOM 481 O O . LEU A 1 67 ? 9.031 -11.414 -8.875 1 98.81 67 LEU A O 1
ATOM 485 N N . ARG A 1 68 ? 10.469 -11.312 -10.578 1 98.81 68 ARG A N 1
ATOM 486 C CA . ARG A 1 68 ? 9.875 -12.445 -11.281 1 98.81 68 ARG A CA 1
ATOM 487 C C . ARG A 1 68 ? 9.938 -13.711 -10.422 1 98.81 68 ARG A C 1
ATOM 489 O O . ARG A 1 68 ? 8.953 -14.453 -10.328 1 98.81 68 ARG A O 1
ATOM 496 N N . GLN A 1 69 ? 11.023 -13.938 -9.805 1 98.75 69 GLN A N 1
ATOM 497 C CA . GLN A 1 69 ? 11.195 -15.133 -8.984 1 98.75 69 GLN A CA 1
ATOM 498 C C . GLN A 1 69 ? 10.211 -15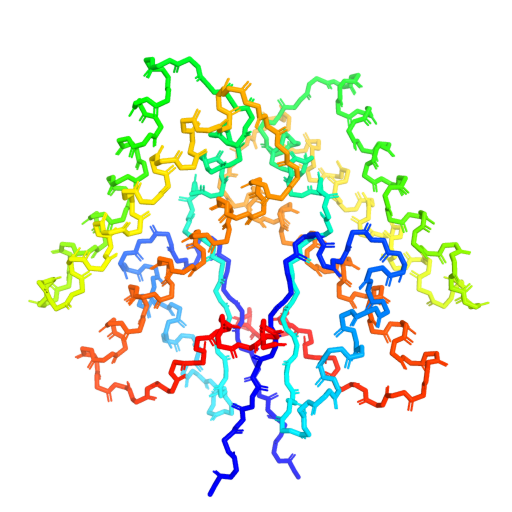.141 -7.816 1 98.75 69 GLN A C 1
ATOM 500 O O . GLN A 1 69 ? 9.633 -16.188 -7.5 1 98.75 69 GLN A O 1
ATOM 505 N N . ILE A 1 70 ? 10.023 -14.016 -7.195 1 98.56 70 ILE A N 1
ATOM 506 C CA . ILE A 1 70 ? 9.086 -13.93 -6.078 1 98.56 70 ILE A CA 1
ATOM 507 C C . ILE A 1 70 ? 7.688 -14.336 -6.547 1 98.56 70 ILE A C 1
ATOM 509 O O . ILE A 1 70 ? 7.016 -15.141 -5.898 1 98.56 70 ILE A O 1
ATOM 513 N N . GLN A 1 71 ? 7.258 -13.797 -7.652 1 98.69 71 GLN A N 1
ATOM 514 C CA . GLN A 1 71 ? 5.922 -14.07 -8.164 1 98.69 71 GLN A CA 1
ATOM 515 C C . GLN A 1 71 ? 5.789 -15.523 -8.609 1 98.69 71 GLN A C 1
ATOM 517 O O . GLN A 1 71 ? 4.797 -16.188 -8.297 1 98.69 71 GLN A O 1
ATOM 522 N N . PHE A 1 72 ? 6.801 -16.016 -9.289 1 98.75 72 PHE A N 1
ATOM 523 C CA . PHE A 1 72 ? 6.699 -17.344 -9.867 1 98.75 72 PHE A CA 1
ATOM 524 C C . PHE A 1 72 ? 6.852 -18.422 -8.797 1 98.75 72 PHE A C 1
ATOM 526 O O . PHE A 1 72 ? 6.305 -19.516 -8.93 1 98.75 72 PHE A O 1
ATOM 533 N N . ASN A 1 73 ? 7.535 -18.141 -7.719 1 98.75 73 ASN A N 1
ATOM 534 C CA . ASN A 1 73 ? 7.598 -19.062 -6.59 1 98.75 73 ASN A CA 1
ATOM 535 C C . ASN A 1 73 ? 6.215 -19.312 -6 1 98.75 73 ASN A C 1
ATOM 537 O O . ASN A 1 73 ? 5.945 -20.406 -5.488 1 98.75 73 ASN A O 1
ATOM 541 N N . ILE A 1 74 ? 5.355 -18.359 -6.078 1 98.75 74 ILE A N 1
ATOM 542 C CA . ILE A 1 74 ? 3.988 -18.516 -5.598 1 98.75 74 ILE A CA 1
ATOM 543 C C . ILE A 1 74 ? 3.133 -19.156 -6.695 1 98.75 74 ILE A C 1
ATOM 545 O O . ILE A 1 74 ? 2.404 -20.109 -6.445 1 98.75 74 ILE A O 1
ATOM 549 N N . LEU A 1 75 ? 3.268 -18.625 -7.902 1 98.69 75 LEU A N 1
ATOM 550 C CA . LEU A 1 75 ? 2.479 -19.047 -9.055 1 98.69 75 LEU A CA 1
ATOM 551 C C . LEU A 1 75 ? 2.621 -20.547 -9.289 1 98.69 75 LEU A C 1
ATOM 553 O O . LEU A 1 75 ? 1.628 -21.25 -9.516 1 98.69 75 LEU A O 1
ATOM 557 N N . GLU A 1 76 ? 3.805 -21.062 -9.148 1 98.62 76 GLU A N 1
ATOM 558 C CA . GLU A 1 76 ? 4.105 -22.453 -9.492 1 98.62 76 GLU A CA 1
ATOM 559 C C . GLU A 1 76 ? 3.588 -23.422 -8.422 1 98.62 76 GLU A C 1
ATOM 561 O O . GLU A 1 76 ? 3.555 -24.625 -8.633 1 98.62 76 GLU A O 1
ATOM 566 N N . ARG A 1 77 ? 3.152 -22.891 -7.293 1 98.69 77 ARG A N 1
ATOM 567 C CA . ARG A 1 77 ? 2.574 -23.703 -6.234 1 98.69 77 ARG A CA 1
ATOM 568 C C . ARG A 1 77 ? 1.07 -23.859 -6.426 1 98.69 77 ARG A C 1
ATOM 570 O O . ARG A 1 77 ? 0.438 -24.672 -5.746 1 98.69 77 ARG A O 1
ATOM 577 N N . LEU A 1 78 ? 0.508 -23.125 -7.309 1 98.5 78 LEU A N 1
ATOM 578 C CA . LEU A 1 78 ? -0.916 -23.234 -7.605 1 98.5 78 LEU A CA 1
ATOM 579 C C . LEU A 1 78 ? -1.218 -24.562 -8.297 1 98.5 78 LEU A C 1
ATOM 581 O O . LEU A 1 78 ? -0.37 -25.109 -9.008 1 98.5 78 LEU A O 1
ATOM 585 N N . ARG A 1 79 ? -2.4 -24.969 -8.125 1 98.12 79 ARG A N 1
ATOM 586 C CA . ARG A 1 79 ? -2.844 -26.188 -8.789 1 98.12 79 ARG A CA 1
ATOM 587 C C . ARG A 1 79 ? -2.91 -26 -10.305 1 98.12 79 ARG A C 1
ATOM 589 O O . ARG A 1 79 ? -2.531 -26.891 -11.062 1 98.12 79 ARG A O 1
ATOM 596 N N . TYR A 1 80 ? -3.385 -24.859 -10.789 1 97.69 80 TYR A N 1
ATOM 597 C CA . TYR A 1 80 ? -3.496 -24.531 -12.203 1 97.69 80 TYR A CA 1
ATOM 598 C C . TYR A 1 80 ? -2.852 -23.188 -12.5 1 97.69 80 TYR A C 1
ATOM 600 O O . TYR A 1 80 ? -3.545 -22.203 -12.789 1 97.69 80 TYR A O 1
ATOM 608 N N . PRO A 1 81 ? -1.514 -23.094 -12.523 1 97.94 81 PRO A N 1
ATOM 609 C CA . PRO A 1 81 ? -0.813 -21.812 -12.672 1 97.94 81 PRO A CA 1
ATOM 610 C C . PRO A 1 81 ? -1.107 -21.125 -14 1 97.94 81 PRO A C 1
ATOM 612 O O . PRO A 1 81 ? -1.04 -19.906 -14.094 1 97.94 81 PRO A O 1
ATOM 615 N N . ASN A 1 82 ? -1.493 -21.875 -15.008 1 97.81 82 ASN A N 1
ATOM 616 C CA . ASN A 1 82 ? -1.657 -21.328 -16.344 1 97.81 82 ASN A CA 1
ATOM 617 C C . ASN A 1 82 ? -2.85 -20.375 -16.422 1 97.81 82 ASN A C 1
ATOM 619 O O . ASN A 1 82 ? -2.943 -19.562 -17.344 1 97.81 82 ASN A O 1
ATOM 623 N N . VAL A 1 83 ? -3.814 -20.547 -15.484 1 96.44 83 VAL A N 1
ATOM 624 C CA . VAL A 1 83 ? -5.023 -19.734 -15.469 1 96.44 83 VAL A CA 1
ATOM 625 C C . VAL A 1 83 ? -4.648 -18.25 -15.375 1 96.44 83 VAL A C 1
ATOM 627 O O . VAL A 1 83 ? -5.289 -17.406 -16 1 96.44 83 VAL A O 1
ATOM 630 N N . ILE A 1 84 ? -3.527 -17.938 -14.586 1 97.44 84 ILE A N 1
ATOM 631 C CA . ILE A 1 84 ? -3.229 -16.516 -14.391 1 97.44 84 ILE A CA 1
ATOM 632 C C . ILE A 1 84 ? -1.793 -16.234 -14.82 1 97.44 84 ILE A C 1
ATOM 634 O O . ILE A 1 84 ? -1.297 -15.117 -14.641 1 97.44 84 ILE A O 1
ATOM 638 N N . ARG A 1 85 ? -1.048 -17.156 -15.359 1 98.44 85 ARG A N 1
ATOM 639 C CA . ARG A 1 85 ? 0.353 -17 -15.742 1 98.44 85 ARG A CA 1
ATOM 640 C C . ARG A 1 85 ? 0.531 -15.859 -16.734 1 98.44 85 ARG A C 1
ATOM 642 O O . ARG A 1 85 ? 1.41 -15.016 -16.562 1 98.44 85 ARG A O 1
ATOM 649 N N . GLU A 1 86 ? -0.331 -15.844 -17.734 1 98.38 86 GLU A N 1
ATOM 650 C CA . GLU A 1 86 ? -0.213 -14.812 -18.766 1 98.38 86 GLU A CA 1
ATOM 651 C C . GLU A 1 86 ? -0.412 -13.414 -18.172 1 98.38 86 GLU A C 1
ATOM 653 O O . GLU A 1 86 ? 0.278 -12.469 -18.547 1 98.38 86 GLU A O 1
ATOM 658 N N . GLU A 1 87 ? -1.36 -13.305 -17.266 1 97.75 87 GLU A N 1
ATOM 659 C CA . GLU A 1 87 ? -1.624 -12.008 -16.641 1 97.75 87 GLU A CA 1
ATOM 660 C C . GLU A 1 87 ? -0.443 -11.555 -15.789 1 97.75 87 GLU A C 1
ATOM 662 O O . GLU A 1 87 ? -0.066 -10.383 -15.812 1 97.75 87 GLU A O 1
ATOM 667 N N . ILE A 1 88 ? 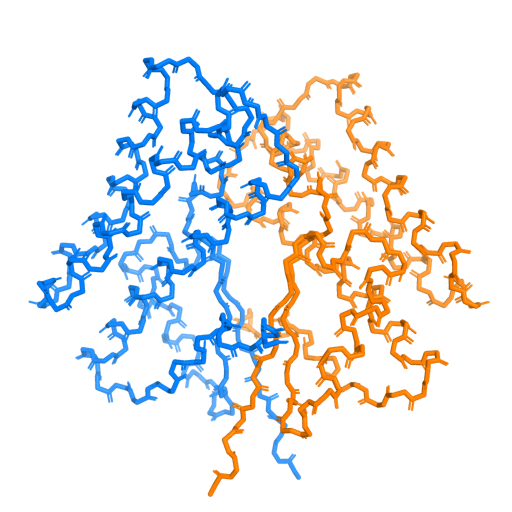0.178 -12.453 -15.07 1 98.31 88 ILE A N 1
ATOM 668 C CA . ILE A 1 88 ? 1.347 -12.133 -14.258 1 98.31 88 ILE A CA 1
ATOM 669 C C . ILE A 1 88 ? 2.502 -11.703 -15.156 1 98.31 88 ILE A C 1
ATOM 671 O O . ILE A 1 88 ? 3.188 -10.719 -14.883 1 98.31 88 ILE A O 1
ATOM 675 N N . GLU A 1 89 ? 2.652 -12.422 -16.281 1 98.56 89 GLU A N 1
ATOM 676 C CA . GLU A 1 89 ? 3.709 -12.086 -17.234 1 98.56 89 GLU A CA 1
ATOM 677 C C . GLU A 1 89 ? 3.486 -10.711 -17.844 1 98.56 89 GLU A C 1
ATOM 679 O O . GLU A 1 89 ? 4.438 -9.953 -18.031 1 98.56 89 GLU A O 1
ATOM 684 N N . ARG A 1 90 ? 2.27 -10.422 -18.141 1 98.44 90 ARG A N 1
ATOM 685 C CA . ARG A 1 90 ? 1.941 -9.109 -18.688 1 98.44 90 ARG A CA 1
ATOM 686 C C . ARG A 1 90 ? 2.266 -8 -17.703 1 98.44 90 ARG A C 1
ATOM 688 O O . ARG A 1 90 ? 2.814 -6.965 -18.094 1 98.44 90 ARG A O 1
ATOM 695 N N . LEU A 1 91 ? 1.919 -8.195 -16.453 1 98.38 91 LEU A N 1
ATOM 696 C CA . LEU A 1 91 ? 2.217 -7.199 -15.438 1 98.38 91 LEU A CA 1
ATOM 697 C C . LEU A 1 91 ? 3.721 -7.008 -15.281 1 98.38 91 LEU A C 1
ATOM 699 O O . LEU A 1 91 ? 4.195 -5.875 -15.156 1 98.38 91 LEU A O 1
ATOM 703 N N . LEU A 1 92 ? 4.465 -8.094 -15.352 1 98.75 92 LEU A N 1
ATOM 704 C CA . LEU A 1 92 ? 5.918 -8.023 -15.266 1 98.75 92 LEU A CA 1
ATOM 705 C C . LEU A 1 92 ? 6.504 -7.285 -16.469 1 98.75 92 LEU A C 1
ATOM 707 O O . LEU A 1 92 ? 7.461 -6.52 -16.312 1 98.75 92 LEU A O 1
ATOM 711 N N . GLU A 1 93 ? 5.934 -7.492 -17.594 1 98.75 93 GLU A N 1
ATOM 712 C CA . GLU A 1 93 ? 6.371 -6.777 -18.781 1 98.75 93 GLU A CA 1
ATOM 713 C C . GLU A 1 93 ? 6.098 -5.277 -18.656 1 98.75 93 GLU A C 1
ATOM 715 O O . GLU A 1 93 ? 6.926 -4.457 -19.062 1 98.75 93 GLU A O 1
ATOM 720 N N . ASN A 1 94 ? 4.918 -4.965 -18.172 1 98.62 94 ASN A N 1
ATOM 721 C CA . ASN A 1 94 ? 4.598 -3.559 -17.938 1 98.62 94 ASN A CA 1
ATOM 722 C C . ASN A 1 94 ? 5.594 -2.912 -16.969 1 98.62 94 ASN A C 1
ATOM 724 O O . ASN A 1 94 ? 6.043 -1.789 -17.203 1 98.62 94 ASN A O 1
ATOM 728 N N . ILE A 1 95 ? 5.93 -3.619 -15.93 1 98.81 95 ILE A N 1
ATOM 729 C CA . ILE A 1 95 ? 6.898 -3.121 -14.953 1 98.81 95 ILE A CA 1
ATOM 730 C C . ILE A 1 95 ? 8.242 -2.883 -15.641 1 98.81 95 ILE A C 1
ATOM 732 O O . ILE A 1 95 ? 8.906 -1.877 -15.391 1 98.81 95 ILE A O 1
ATOM 736 N N . THR A 1 96 ? 8.602 -3.812 -16.484 1 98.81 96 THR A N 1
ATOM 737 C CA . THR A 1 96 ? 9.844 -3.668 -17.219 1 98.81 96 THR A CA 1
ATOM 738 C C . THR A 1 96 ? 9.844 -2.379 -18.047 1 98.81 96 THR A C 1
ATOM 740 O O . THR A 1 96 ? 10.805 -1.607 -18 1 98.81 96 THR A O 1
ATOM 743 N N . THR A 1 97 ? 8.758 -2.133 -18.703 1 98.56 97 THR A N 1
ATOM 744 C CA . THR A 1 97 ? 8.625 -0.939 -19.531 1 98.56 97 THR A CA 1
ATOM 745 C C . THR A 1 97 ? 8.68 0.321 -18.672 1 98.56 97 THR A C 1
ATOM 747 O O . THR A 1 97 ? 9.383 1.276 -19.016 1 98.56 97 THR A O 1
ATOM 750 N N . LEU A 1 98 ? 7.965 0.326 -17.578 1 98.5 98 LEU A N 1
ATOM 751 C CA . LEU A 1 98 ? 7.945 1.475 -16.688 1 98.5 98 LEU A CA 1
ATOM 752 C C . LEU A 1 98 ? 9.32 1.711 -16.078 1 98.5 98 LEU A C 1
ATOM 754 O O . LEU A 1 98 ? 9.75 2.857 -15.914 1 98.5 98 LEU A O 1
ATOM 758 N N . ALA A 1 99 ? 10.016 0.633 -15.727 1 98.62 99 ALA A N 1
ATOM 759 C CA . ALA A 1 99 ? 11.352 0.743 -15.148 1 98.62 99 ALA A CA 1
ATOM 760 C C . ALA A 1 99 ? 12.328 1.357 -16.141 1 98.62 99 ALA A C 1
ATOM 762 O O . ALA A 1 99 ? 13.211 2.129 -15.75 1 98.62 99 ALA A O 1
ATOM 763 N N . GLU A 1 100 ? 12.211 1.007 -17.375 1 98.31 100 GLU A N 1
ATOM 764 C CA . GLU A 1 100 ? 13.039 1.605 -18.422 1 98.31 100 GLU A CA 1
ATOM 765 C C . GLU A 1 100 ? 12.773 3.104 -18.547 1 98.31 100 GLU A C 1
ATOM 767 O O . GLU A 1 100 ? 13.711 3.895 -18.672 1 98.31 100 GLU A O 1
ATO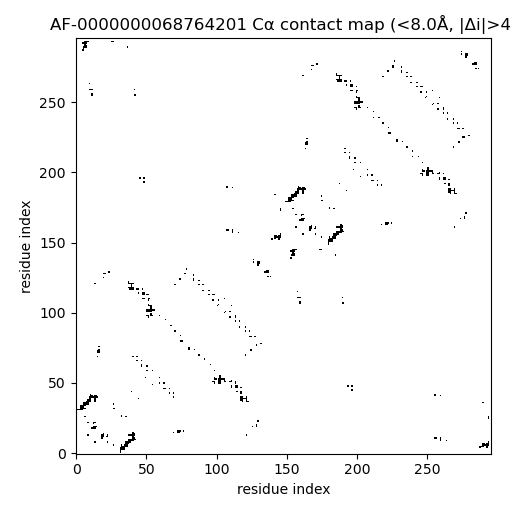M 772 N N . ALA A 1 101 ? 11.531 3.471 -18.531 1 98.12 101 ALA A N 1
ATOM 773 C CA . ALA A 1 101 ? 11.164 4.883 -18.578 1 98.12 101 ALA A CA 1
ATOM 774 C C . ALA A 1 101 ? 11.719 5.633 -17.375 1 98.12 101 ALA A C 1
ATOM 776 O O . ALA A 1 101 ? 12.227 6.75 -17.5 1 98.12 101 ALA A O 1
ATOM 777 N N . ALA A 1 102 ? 11.625 5 -16.266 1 97.62 102 ALA A N 1
ATOM 778 C CA . ALA A 1 102 ? 12.117 5.625 -15.031 1 97.62 102 ALA A CA 1
ATOM 779 C C . ALA A 1 102 ? 13.625 5.863 -15.102 1 97.62 102 ALA A C 1
ATOM 781 O O . ALA A 1 102 ? 14.125 6.848 -14.562 1 97.62 102 ALA A O 1
ATOM 782 N N . ALA A 1 103 ? 14.359 4.926 -15.742 1 97.06 103 ALA A N 1
ATOM 783 C CA . ALA A 1 103 ? 15.805 5.066 -15.891 1 97.06 103 ALA A CA 1
ATOM 784 C C . ALA A 1 103 ? 16.156 6.293 -16.734 1 97.06 103 ALA A C 1
ATOM 786 O O . ALA A 1 103 ? 17.219 6.898 -16.547 1 97.06 103 ALA A O 1
ATOM 787 N N . LEU A 1 104 ? 15.211 6.672 -17.609 1 96.62 104 LEU A N 1
ATOM 788 C CA . LEU A 1 104 ? 15.414 7.852 -18.453 1 96.62 104 LEU A CA 1
ATOM 789 C C . LEU A 1 104 ? 15.016 9.117 -17.703 1 96.62 104 LEU A C 1
ATOM 791 O O . LEU A 1 104 ? 15.711 10.133 -17.781 1 96.62 104 LEU A O 1
ATOM 795 N N . ALA A 1 105 ? 13.82 9.062 -17.031 1 96.44 105 ALA A N 1
ATOM 796 C CA . ALA A 1 105 ? 13.297 10.18 -16.25 1 96.44 105 ALA A CA 1
ATOM 797 C C . ALA A 1 105 ? 12.32 9.695 -15.18 1 96.44 105 ALA A C 1
ATOM 799 O O . ALA A 1 105 ? 11.195 9.297 -15.5 1 96.44 105 ALA A O 1
ATOM 800 N N . SER A 1 106 ? 12.742 9.789 -13.945 1 93.31 106 SER A N 1
ATOM 801 C CA . SER A 1 106 ? 11.875 9.367 -12.852 1 93.31 106 SER A CA 1
ATOM 802 C C . SER A 1 106 ? 10.867 10.453 -12.5 1 93.31 106 SER A C 1
ATOM 804 O O . SER A 1 106 ? 11.109 11.641 -12.742 1 93.31 106 SER A O 1
ATOM 806 N N . SER A 1 107 ? 9.688 10.031 -12.078 1 93.25 107 SER A N 1
ATOM 807 C CA . SER A 1 107 ? 8.633 10.922 -11.594 1 93.25 107 SER A CA 1
ATOM 808 C C . SER A 1 107 ? 7.828 10.266 -10.477 1 93.25 107 SER A C 1
ATOM 810 O O . SER A 1 107 ? 7.863 9.047 -10.312 1 93.25 107 SER A O 1
ATOM 812 N N . THR A 1 108 ? 7.129 11.07 -9.789 1 91.12 108 THR A N 1
ATOM 813 C CA . THR A 1 108 ? 6.258 10.562 -8.734 1 91.12 108 THR A CA 1
ATOM 814 C C . THR A 1 108 ? 5.141 9.703 -9.328 1 91.12 108 THR A C 1
ATOM 816 O O . THR A 1 108 ? 4.758 8.688 -8.742 1 91.12 108 THR A O 1
ATOM 819 N N . ALA A 1 109 ? 4.715 10.148 -10.469 1 91.38 109 ALA A N 1
ATOM 820 C CA . ALA A 1 109 ? 3.652 9.398 -11.141 1 91.38 109 ALA A CA 1
ATOM 821 C C . ALA A 1 109 ? 4.129 8.008 -11.547 1 91.38 109 ALA A C 1
ATOM 823 O O . ALA A 1 109 ? 3.418 7.02 -11.352 1 91.38 109 ALA A O 1
ATOM 824 N N . LEU A 1 110 ? 5.344 7.938 -12.031 1 94.38 110 LEU A N 1
ATOM 825 C CA . LEU A 1 110 ? 5.914 6.656 -12.438 1 94.38 110 LEU A CA 1
ATOM 826 C C . LEU A 1 110 ? 6.164 5.762 -11.227 1 94.38 110 LEU A C 1
ATOM 828 O O . LEU A 1 110 ? 5.898 4.559 -11.273 1 94.38 110 LEU A O 1
ATOM 832 N N . THR A 1 111 ? 6.605 6.379 -10.188 1 95.31 111 THR A N 1
ATOM 833 C CA . THR A 1 111 ? 6.812 5.625 -8.953 1 95.31 111 THR A CA 1
ATOM 834 C C . THR A 1 111 ? 5.5 5.027 -8.461 1 95.31 111 THR A C 1
ATOM 836 O O . THR A 1 111 ? 5.434 3.836 -8.148 1 95.31 111 THR A O 1
ATOM 839 N N . ASP A 1 112 ? 4.5 5.832 -8.492 1 94.62 112 ASP A N 1
ATOM 840 C CA . ASP A 1 112 ? 3.191 5.367 -8.047 1 94.62 112 ASP A CA 1
ATOM 841 C C . ASP A 1 112 ? 2.701 4.207 -8.914 1 94.62 112 ASP A C 1
ATOM 843 O O . ASP A 1 112 ? 2.158 3.227 -8.398 1 94.62 112 ASP A O 1
ATOM 847 N N . GLU A 1 113 ? 2.934 4.371 -10.172 1 94.31 113 GLU A N 1
ATOM 848 C CA . GLU A 1 113 ? 2.484 3.338 -11.102 1 94.31 113 GLU A CA 1
ATOM 849 C C . GLU A 1 113 ? 3.23 2.027 -10.867 1 94.31 113 GLU A C 1
ATOM 851 O O . GLU A 1 113 ? 2.615 0.962 -10.789 1 94.31 113 GLU A O 1
ATOM 856 N N . LEU A 1 114 ? 4.504 2.139 -10.734 1 97.5 114 LEU A N 1
ATOM 857 C CA . LEU A 1 114 ? 5.312 0.946 -10.5 1 97.5 114 LEU A CA 1
ATOM 858 C C . LEU A 1 114 ? 4.898 0.255 -9.203 1 97.5 114 LEU A C 1
ATOM 860 O O . LEU A 1 114 ? 4.641 -0.95 -9.195 1 97.5 114 LEU A O 1
ATOM 864 N N . VAL A 1 115 ? 4.727 0.989 -8.164 1 96.12 115 VAL A N 1
ATOM 865 C CA . VAL A 1 115 ? 4.445 0.434 -6.844 1 96.12 115 VAL A CA 1
ATOM 866 C C . VAL A 1 115 ? 3.053 -0.191 -6.832 1 96.12 115 VAL A C 1
ATOM 868 O O . VAL A 1 115 ? 2.836 -1.229 -6.203 1 96.12 115 VAL A O 1
ATOM 871 N N . SER A 1 116 ? 2.141 0.355 -7.582 1 93.75 116 SER A N 1
ATOM 872 C CA . SER A 1 116 ? 0.773 -0.153 -7.609 1 93.75 116 SER A CA 1
ATOM 873 C C . SER A 1 116 ? 0.715 -1.551 -8.219 1 93.75 116 SER A C 1
ATOM 875 O O . SER A 1 116 ? -0.204 -2.32 -7.93 1 93.75 116 SER A O 1
ATOM 877 N N . HIS A 1 117 ? 1.685 -1.908 -9.023 1 96.62 117 HIS A N 1
ATOM 878 C CA . HIS A 1 117 ? 1.706 -3.236 -9.625 1 96.62 117 HIS A CA 1
ATOM 879 C C . HIS A 1 117 ? 1.957 -4.312 -8.578 1 96.62 117 HIS A C 1
ATOM 881 O O . HIS A 1 117 ? 1.581 -5.473 -8.773 1 96.62 117 HIS A O 1
ATOM 887 N N . GLY A 1 118 ? 2.645 -3.889 -7.504 1 96.69 118 GLY A N 1
ATOM 888 C CA . GLY A 1 118 ? 2.883 -4.852 -6.438 1 96.69 118 GLY A CA 1
ATOM 889 C C . GLY A 1 118 ? 1.605 -5.422 -5.852 1 96.69 118 GLY A C 1
ATOM 890 O O . GLY A 1 118 ? 1.446 -6.641 -5.766 1 96.69 118 GLY A O 1
ATOM 891 N N . GLU A 1 119 ? 0.691 -4.559 -5.547 1 94.44 119 GLU A N 1
ATOM 892 C CA . GLU A 1 119 ? -0.59 -4.973 -4.98 1 94.44 119 GLU A CA 1
ATOM 893 C C . GLU A 1 119 ? -1.417 -5.754 -5.996 1 94.44 119 GLU A C 1
ATOM 895 O O . GLU A 1 119 ? -2.09 -6.723 -5.645 1 94.44 119 GLU A O 1
ATOM 900 N N . LEU A 1 120 ? -1.345 -5.297 -7.27 1 94.69 120 LEU A N 1
ATOM 901 C CA . LEU A 1 120 ? -2.086 -5.992 -8.32 1 94.69 120 LEU A CA 1
ATOM 902 C C . LEU A 1 120 ? -1.653 -7.449 -8.414 1 94.69 120 LEU A C 1
ATOM 904 O O . LEU A 1 120 ? -2.494 -8.352 -8.484 1 94.69 120 LEU A O 1
ATOM 908 N N . MET A 1 121 ? -0.402 -7.66 -8.328 1 97 121 MET A N 1
ATOM 909 C CA . MET A 1 121 ? 0.104 -9.023 -8.477 1 97 121 MET A CA 1
ATOM 910 C C . MET A 1 121 ? -0.242 -9.867 -7.258 1 97 121 MET A C 1
ATOM 912 O O . MET A 1 121 ? -0.693 -11.008 -7.398 1 97 121 MET A O 1
ATOM 916 N N . SER A 1 122 ? -0.032 -9.273 -6.035 1 96.88 122 SER A N 1
ATOM 917 C CA . SER A 1 122 ? -0.386 -10.031 -4.844 1 96.88 122 SER A CA 1
ATOM 918 C C . SER A 1 122 ? -1.875 -10.359 -4.816 1 96.88 122 SER A C 1
ATOM 920 O O . SER A 1 122 ? -2.268 -11.461 -4.414 1 96.88 122 SER A O 1
ATOM 922 N N . THR A 1 123 ? -2.695 -9.5 -5.297 1 95.38 123 THR A N 1
ATOM 923 C CA . THR A 1 123 ? -4.141 -9.703 -5.312 1 95.38 123 THR A CA 1
ATOM 924 C C . THR A 1 123 ? -4.52 -10.82 -6.285 1 95.38 123 THR A C 1
ATOM 926 O O . THR A 1 123 ? -5.316 -11.695 -5.953 1 95.38 123 THR A O 1
ATOM 929 N N . LEU A 1 124 ? -3.908 -10.781 -7.516 1 95.19 124 LEU A N 1
ATOM 930 C CA . LEU A 1 124 ? -4.188 -11.805 -8.516 1 95.19 124 LEU A CA 1
ATOM 931 C C . LEU A 1 124 ? -3.863 -13.195 -7.973 1 95.19 124 LEU A C 1
ATOM 933 O O . LEU A 1 124 ? -4.664 -14.125 -8.109 1 95.19 124 LEU A O 1
ATOM 937 N N . LEU A 1 125 ? -2.732 -13.312 -7.348 1 97.25 125 LEU A N 1
ATOM 938 C CA . LEU A 1 125 ? -2.305 -14.594 -6.793 1 97.25 125 LEU A CA 1
ATOM 939 C C . LEU A 1 125 ? -3.23 -15.031 -5.664 1 97.25 125 LEU A C 1
ATOM 941 O O . LEU A 1 125 ? -3.672 -16.188 -5.633 1 97.25 125 LEU A O 1
ATOM 945 N N . PHE A 1 126 ? -3.551 -14.156 -4.781 1 97 126 PHE A N 1
ATOM 946 C CA . PHE A 1 126 ? -4.406 -14.422 -3.629 1 97 126 PHE A CA 1
ATOM 947 C C . PHE A 1 126 ? -5.793 -14.867 -4.074 1 97 126 PHE A C 1
ATOM 949 O O . PHE A 1 126 ? -6.34 -15.836 -3.549 1 97 126 PHE A O 1
ATOM 956 N N . VAL A 1 127 ? -6.355 -14.227 -5.039 1 94.94 127 VAL A N 1
ATOM 957 C CA . VAL A 1 127 ? -7.684 -14.531 -5.559 1 94.94 127 VAL A CA 1
ATOM 958 C C . VAL A 1 127 ? -7.688 -15.93 -6.172 1 94.94 127 VAL A C 1
ATOM 960 O O . VAL A 1 127 ? -8.641 -16.688 -5.996 1 94.94 127 VAL A O 1
ATOM 963 N N . GLU A 1 128 ? -6.609 -16.219 -6.926 1 95.75 128 GLU A N 1
ATOM 964 C CA . GLU A 1 128 ? -6.547 -17.547 -7.531 1 95.75 128 GLU A CA 1
ATOM 965 C C . GLU A 1 128 ? -6.48 -18.641 -6.465 1 95.75 128 GLU A C 1
ATOM 967 O O . GLU A 1 128 ? -7.082 -19.703 -6.621 1 95.75 128 GLU A O 1
ATOM 972 N N . ILE A 1 129 ? -5.762 -18.359 -5.359 1 96.88 129 ILE A N 1
ATOM 973 C CA . ILE A 1 129 ? -5.707 -19.312 -4.266 1 96.88 129 ILE A CA 1
ATOM 974 C C . ILE A 1 129 ? -7.098 -19.5 -3.662 1 96.88 129 ILE A C 1
ATOM 976 O O . ILE A 1 129 ? -7.527 -20.625 -3.387 1 96.88 129 ILE A O 1
ATOM 980 N N . LEU A 1 130 ? -7.812 -18.406 -3.48 1 96 130 LEU A N 1
ATOM 981 C CA . LEU A 1 130 ? -9.188 -18.469 -2.996 1 96 130 LEU A CA 1
ATOM 982 C C . LEU A 1 130 ? -10.047 -19.344 -3.904 1 96 130 LEU A C 1
ATOM 984 O O . LEU A 1 130 ? -10.789 -20.203 -3.422 1 96 130 LEU A O 1
ATOM 988 N N . ARG A 1 131 ? -9.945 -19.078 -5.148 1 93.62 131 ARG A N 1
ATOM 989 C CA . ARG A 1 131 ? -10.719 -19.812 -6.137 1 93.62 131 ARG A CA 1
ATOM 990 C C . ARG A 1 131 ? -10.43 -21.312 -6.047 1 93.62 131 ARG A C 1
ATOM 992 O O . ARG A 1 131 ? -11.352 -22.125 -6.055 1 93.62 131 ARG A O 1
ATOM 999 N N . GLU A 1 132 ? -9.172 -21.625 -5.957 1 95.94 132 GLU A N 1
ATOM 1000 C CA . GLU A 1 132 ? -8.781 -23.016 -5.887 1 95.94 132 GLU A CA 1
ATOM 1001 C C . GLU A 1 132 ? -9.312 -23.688 -4.617 1 95.94 132 GLU A C 1
ATOM 1003 O O . GLU A 1 132 ? -9.578 -24.891 -4.602 1 95.94 132 GLU A O 1
ATOM 1008 N N . ARG A 1 133 ? -9.508 -22.891 -3.617 1 95.88 133 ARG A N 1
ATOM 1009 C CA . ARG A 1 133 ? -10.008 -23.406 -2.348 1 95.88 133 ARG A CA 1
ATOM 1010 C C . ARG A 1 133 ? -11.539 -23.406 -2.326 1 95.88 133 ARG A C 1
ATOM 1012 O O . ARG A 1 133 ? -12.148 -23.766 -1.321 1 95.88 133 ARG A O 1
ATOM 1019 N N . GLY A 1 134 ? -12.125 -22.875 -3.377 1 94.44 134 GLY A N 1
ATOM 1020 C CA . GLY A 1 134 ? -13.57 -22.875 -3.486 1 94.44 134 GLY A CA 1
ATOM 1021 C C . GLY A 1 134 ? -14.234 -21.734 -2.727 1 94.44 134 GLY A C 1
ATOM 1022 O O . GLY A 1 134 ? -15.414 -21.812 -2.379 1 94.44 134 GLY A O 1
ATOM 1023 N N . ILE A 1 135 ? -13.453 -20.812 -2.424 1 91.56 135 ILE A N 1
ATOM 1024 C CA . ILE A 1 135 ? -13.969 -19.656 -1.689 1 91.56 135 ILE A CA 1
ATOM 1025 C C . ILE A 1 135 ? -14.383 -18.562 -2.67 1 91.56 135 ILE A C 1
ATOM 1027 O O . ILE A 1 135 ? -13.594 -18.156 -3.521 1 91.56 135 ILE A O 1
ATOM 1031 N N . GLN A 1 136 ? -15.648 -18.172 -2.662 1 80.31 136 GLN A N 1
ATOM 1032 C CA . GLN A 1 136 ? -16.141 -17.125 -3.551 1 80.31 136 GLN A CA 1
ATOM 1033 C C . GLN A 1 136 ? -15.641 -15.75 -3.109 1 80.31 136 GLN A C 1
ATOM 1035 O O . GLN A 1 136 ? -15.891 -15.328 -1.978 1 80.31 136 GLN A O 1
ATOM 1040 N N . ALA A 1 137 ? -14.703 -15.273 -3.723 1 70.38 137 ALA A N 1
ATOM 1041 C CA . ALA A 1 137 ? -14.195 -13.938 -3.434 1 70.38 137 ALA A CA 1
ATOM 1042 C C . ALA A 1 137 ? -14.594 -12.953 -4.523 1 70.38 137 ALA A C 1
ATOM 1044 O O . ALA A 1 137 ? -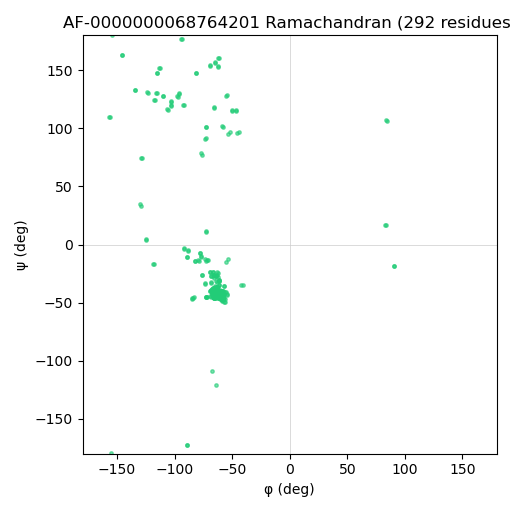14.68 -13.312 -5.699 1 70.38 137 ALA A O 1
ATOM 1045 N N . GLN A 1 138 ? -15.414 -11.914 -4.16 1 58.97 138 GLN A N 1
ATOM 10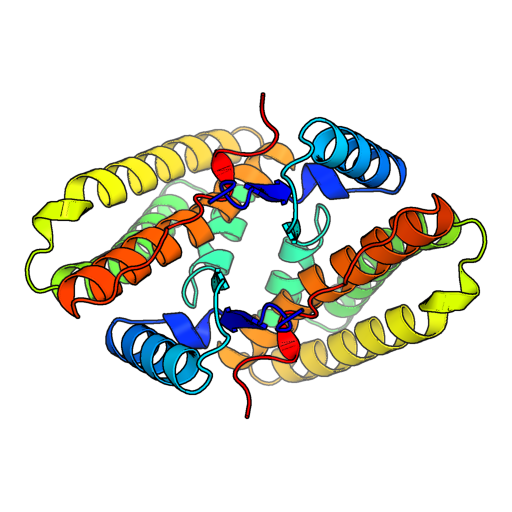46 C CA . GLN A 1 138 ? -15.594 -10.844 -5.133 1 58.97 138 GLN A CA 1
ATOM 1047 C C . GLN A 1 138 ? -14.344 -9.969 -5.219 1 58.97 138 GLN A C 1
ATOM 1049 O O . GLN A 1 138 ? -13.859 -9.461 -4.203 1 58.97 138 GLN A O 1
ATOM 1054 N N . TRP A 1 139 ? -13.453 -10.281 -6.066 1 53.12 139 TRP A N 1
ATOM 1055 C CA . TRP A 1 139 ? -12.25 -9.477 -6.285 1 53.12 139 TRP A CA 1
ATOM 1056 C C . TRP A 1 139 ? -12.609 -8.016 -6.543 1 53.12 139 TRP A C 1
ATOM 1058 O O . TRP A 1 139 ? -13.445 -7.719 -7.398 1 53.12 139 TRP A O 1
ATOM 1068 N N . PHE A 1 140 ? -12.562 -7.18 -5.566 1 49.56 140 PHE A N 1
ATOM 1069 C CA . PHE A 1 140 ? -12.75 -5.766 -5.871 1 49.56 140 PHE A CA 1
ATOM 1070 C C . PHE A 1 140 ? -11.484 -5.168 -6.469 1 49.56 140 PHE A C 1
ATOM 1072 O O . PHE A 1 140 ? -10.398 -5.293 -5.891 1 49.56 140 PHE A O 1
ATOM 1079 N N . ASP A 1 141 ? -11.273 -5.441 -7.789 1 46.91 141 ASP A N 1
ATOM 1080 C CA . ASP A 1 141 ? -10.18 -4.711 -8.422 1 46.91 141 ASP A CA 1
ATOM 1081 C C . ASP A 1 141 ? -10.227 -3.227 -8.055 1 46.91 141 ASP A C 1
ATOM 1083 O O . ASP A 1 141 ? -11.188 -2.529 -8.398 1 46.91 141 ASP A O 1
ATOM 1087 N N . ALA A 1 142 ? -9.531 -2.779 -7.117 1 43.22 142 ALA A N 1
ATOM 1088 C CA . ALA A 1 142 ? -9.375 -1.384 -6.719 1 43.22 142 ALA A CA 1
ATOM 1089 C C . ALA A 1 142 ? -9.227 -0.477 -7.938 1 43.22 142 ALA A C 1
ATOM 1091 O O . ALA A 1 142 ? -9.57 0.706 -7.883 1 43.22 142 ALA A O 1
ATOM 1092 N N . ARG A 1 143 ? -8.539 -0.903 -9.109 1 41.5 143 ARG A N 1
ATOM 1093 C CA . ARG A 1 143 ? -8.305 -0.044 -10.266 1 41.5 143 ARG A CA 1
ATOM 1094 C C . ARG A 1 143 ? -9.625 0.373 -10.906 1 41.5 143 ARG A C 1
ATOM 1096 O O . ARG A 1 143 ? -9.648 1.229 -11.797 1 41.5 143 ARG A O 1
ATOM 1103 N N . LYS A 1 144 ? -10.633 -0.475 -10.953 1 38.81 144 LYS A N 1
ATOM 1104 C CA . LYS A 1 144 ? -11.844 -0.061 -11.664 1 38.81 144 LYS A CA 1
ATOM 1105 C C . LYS A 1 144 ? -12.383 1.25 -11.109 1 38.81 144 LYS A C 1
ATOM 1107 O O . LYS A 1 144 ? -13.445 1.716 -11.531 1 38.81 144 LYS A O 1
ATOM 1112 N N . SER A 1 145 ? -12 1.603 -10.109 1 34.53 145 SER A N 1
ATOM 1113 C CA . SER A 1 145 ? -12.609 2.742 -9.422 1 34.53 145 SER A CA 1
ATOM 1114 C C . SER A 1 145 ? -12.352 4.039 -10.18 1 34.53 145 SER A C 1
ATOM 1116 O O . SER A 1 145 ? -13.297 4.738 -10.562 1 34.53 145 SER A O 1
ATOM 1118 N N . ALA A 1 146 ? -11.414 5.02 -9.602 1 34.44 146 ALA A N 1
ATOM 1119 C CA . ALA A 1 146 ? -11.602 6.461 -9.758 1 34.44 146 ALA A CA 1
ATOM 1120 C C . ALA A 1 146 ? -11.281 6.91 -11.18 1 34.44 146 ALA A C 1
ATOM 1122 O O . ALA A 1 146 ? -11.266 8.109 -11.469 1 34.44 146 ALA A O 1
ATOM 1123 N N . ALA A 1 147 ? -10.602 6.059 -12.008 1 31.44 147 ALA A N 1
ATOM 1124 C CA . ALA A 1 147 ? -10.164 6.777 -13.203 1 31.44 147 ALA A CA 1
ATOM 1125 C C . ALA A 1 147 ? -11.344 7.074 -14.125 1 31.44 147 ALA A C 1
ATOM 1127 O O . ALA A 1 147 ? -11.156 7.496 -15.266 1 31.44 147 ALA A O 1
ATOM 1128 N N . HIS A 1 148 ? -12.531 6.895 -13.727 1 26.05 148 HIS A N 1
ATOM 1129 C CA . HIS A 1 148 ? -13.289 7.48 -14.82 1 26.05 148 HIS A CA 1
ATOM 1130 C C . HIS A 1 148 ? -13.094 8.992 -14.883 1 26.05 148 HIS A C 1
ATOM 1132 O O . HIS A 1 148 ? -13.141 9.672 -13.852 1 26.05 148 HIS A O 1
ATOM 1138 N N . MET B 1 1 ? -28.375 -6.805 -5.215 1 39.94 1 MET B N 1
ATOM 1139 C CA . MET B 1 1 ? -27.328 -6.617 -4.219 1 39.94 1 MET B CA 1
ATOM 1140 C C . MET B 1 1 ? -26.359 -5.52 -4.645 1 39.94 1 MET B C 1
ATOM 1142 O O . MET B 1 1 ? -25.781 -5.586 -5.73 1 39.94 1 MET B O 1
ATOM 1146 N N . THR B 1 2 ? -26.625 -4.285 -4.34 1 54.41 2 THR B N 1
ATOM 1147 C CA . THR B 1 2 ? -25.922 -3.141 -4.895 1 54.41 2 THR B CA 1
ATOM 1148 C C . THR B 1 2 ? -24.406 -3.328 -4.766 1 54.41 2 THR B C 1
ATOM 1150 O O . THR B 1 2 ? -23.922 -3.846 -3.758 1 54.41 2 THR B O 1
ATOM 1153 N N . ASP B 1 3 ? -23.734 -3.422 -5.867 1 67.69 3 ASP B N 1
ATOM 1154 C CA . ASP B 1 3 ? -22.312 -3.781 -6 1 67.69 3 ASP B CA 1
ATOM 1155 C C . ASP B 1 3 ? -21.422 -2.816 -5.215 1 67.69 3 ASP B C 1
ATOM 1157 O O . ASP B 1 3 ? -21.547 -1.599 -5.359 1 67.69 3 ASP B O 1
ATOM 1161 N N . LEU B 1 4 ? -20.969 -3.217 -4.066 1 76.56 4 LEU B N 1
ATOM 1162 C CA . LEU B 1 4 ? -20 -2.477 -3.256 1 76.56 4 LEU B CA 1
ATOM 1163 C C . LEU B 1 4 ? -18.828 -1.99 -4.105 1 76.56 4 LEU B C 1
ATOM 1165 O O . LEU B 1 4 ? -18.234 -2.77 -4.855 1 76.56 4 LEU B O 1
ATOM 1169 N N . VAL B 1 5 ? -18.75 -0.581 -4.207 1 83.06 5 VAL B N 1
ATOM 1170 C CA . VAL B 1 5 ? -17.656 0.005 -4.969 1 83.06 5 VAL B CA 1
ATOM 1171 C C . VAL B 1 5 ? -16.531 0.42 -4.023 1 83.06 5 VAL B C 1
ATOM 1173 O O . VAL B 1 5 ? -16.781 1.053 -2.994 1 83.06 5 VAL B O 1
ATOM 1176 N N . VAL B 1 6 ? -15.344 -0.053 -4.336 1 86.06 6 VAL B N 1
ATOM 1177 C CA . VAL B 1 6 ? -14.133 0.343 -3.621 1 86.06 6 VAL B CA 1
ATOM 1178 C C . VAL B 1 6 ? -13.344 1.348 -4.457 1 86.06 6 VAL B C 1
ATOM 1180 O O . VAL B 1 6 ? -13.023 1.081 -5.617 1 86.06 6 VAL B O 1
ATOM 1183 N N . ALA B 1 7 ? -13.062 2.539 -3.922 1 89.62 7 ALA B N 1
ATOM 1184 C CA . ALA B 1 7 ? -12.195 3.512 -4.574 1 89.62 7 ALA B CA 1
ATOM 1185 C C . ALA B 1 7 ? -10.766 3.414 -4.039 1 89.62 7 ALA B C 1
ATOM 1187 O O . ALA B 1 7 ? -10.555 3.377 -2.826 1 89.62 7 ALA B O 1
ATOM 1188 N N . LYS B 1 8 ? -9.852 3.322 -4.949 1 90.19 8 LYS B N 1
ATOM 1189 C CA . LYS B 1 8 ? -8.445 3.244 -4.574 1 90.19 8 LYS B CA 1
ATOM 1190 C C . LYS B 1 8 ? -7.676 4.469 -5.062 1 90.19 8 LYS B C 1
ATOM 1192 O O . LYS B 1 8 ? -7.785 4.848 -6.23 1 90.19 8 LYS B O 1
ATOM 1197 N N . PHE B 1 9 ? -6.945 5.062 -4.184 1 92.94 9 PHE B N 1
ATOM 1198 C CA . PHE B 1 9 ? -6.148 6.234 -4.523 1 92.94 9 PHE B CA 1
ATOM 1199 C C . PHE B 1 9 ? -4.676 6.004 -4.203 1 92.94 9 PHE B C 1
ATOM 1201 O O . PHE B 1 9 ? -4.332 5.645 -3.074 1 92.94 9 PHE B O 1
ATOM 1208 N N . GLY B 1 10 ? -3.852 6.309 -5.203 1 93.31 10 GLY B N 1
ATOM 1209 C CA . GLY B 1 10 ? -2.416 6.141 -5.047 1 93.31 10 GLY B CA 1
ATOM 1210 C C . GLY B 1 10 ? -1.73 7.367 -4.477 1 93.31 10 GLY B C 1
ATOM 1211 O O . GLY B 1 10 ? -2.395 8.312 -4.043 1 93.31 10 GLY B O 1
ATOM 1212 N N . GLY B 1 11 ? -0.474 7.312 -4.473 1 95.5 11 GLY B N 1
ATOM 1213 C CA . GLY B 1 11 ? 0.344 8.32 -3.814 1 95.5 11 GLY B CA 1
ATOM 1214 C C . GLY B 1 11 ? 0.101 9.719 -4.34 1 95.5 11 GLY B C 1
ATOM 1215 O O . GLY B 1 11 ? -0.048 10.664 -3.562 1 95.5 11 GLY B O 1
ATOM 1216 N N . THR B 1 12 ? 0.034 9.852 -5.645 1 95.5 12 THR B N 1
ATOM 1217 C CA . THR B 1 12 ? -0.17 11.156 -6.266 1 95.5 12 THR B CA 1
ATOM 1218 C C . THR B 1 12 ? -1.552 11.703 -5.93 1 95.5 12 THR B C 1
ATOM 1220 O O . THR B 1 12 ? -1.72 12.914 -5.762 1 95.5 12 THR B O 1
ATOM 1223 N N . SER B 1 13 ? -2.477 10.852 -5.684 1 96.5 13 SER B N 1
ATOM 1224 C CA . SER B 1 13 ? -3.854 11.242 -5.398 1 96.5 13 SER B CA 1
ATOM 1225 C C . SER B 1 13 ? -4.016 11.695 -3.953 1 96.5 13 SER B C 1
ATOM 1227 O O . SER B 1 13 ? -5.023 12.305 -3.598 1 96.5 13 SER B O 1
ATOM 1229 N N . VAL B 1 14 ? -2.977 11.383 -3.168 1 97.56 14 VAL B N 1
ATOM 1230 C CA . VAL B 1 14 ? -3.053 11.797 -1.769 1 97.56 14 VAL B CA 1
ATOM 1231 C C . VAL B 1 14 ? -1.771 12.523 -1.374 1 97.56 14 VAL B C 1
ATOM 1233 O O . VAL B 1 14 ? -1.338 12.453 -0.222 1 97.56 14 VAL B O 1
ATOM 1236 N N . ALA B 1 15 ? -1.222 13.242 -2.297 1 97.88 15 ALA B N 1
ATOM 1237 C CA . ALA B 1 15 ? 0.103 13.844 -2.156 1 97.88 15 ALA B CA 1
ATOM 1238 C C . ALA B 1 15 ? 0.068 15.031 -1.203 1 97.88 15 ALA B C 1
ATOM 1240 O O . ALA B 1 15 ? 1.067 15.344 -0.551 1 97.88 15 ALA B O 1
ATOM 1241 N N . ASP B 1 16 ? -1.006 15.734 -1.214 1 98.38 16 ASP B N 1
ATOM 1242 C CA . ASP B 1 16 ? -1.172 16.938 -0.396 1 98.38 16 ASP B CA 1
ATOM 1243 C C . ASP B 1 16 ? -2.648 17.203 -0.115 1 98.38 16 ASP B C 1
ATOM 1245 O O . ASP B 1 16 ? -3.514 16.406 -0.489 1 98.38 16 ASP B O 1
ATOM 1249 N N . PHE B 1 17 ? -2.871 18.266 0.614 1 98.81 17 PHE B N 1
ATOM 1250 C CA . PHE B 1 17 ? -4.215 18.609 1.067 1 98.81 17 PHE B CA 1
ATOM 1251 C C . PHE B 1 17 ? -5.168 18.734 -0.114 1 98.81 17 PHE B C 1
ATOM 1253 O O . PHE B 1 17 ? -6.258 18.172 -0.104 1 98.81 17 PHE B O 1
ATOM 1260 N N . ASP B 1 18 ? -4.789 19.438 -1.175 1 98.81 18 ASP B N 1
ATOM 1261 C CA . ASP B 1 18 ? -5.637 19.656 -2.342 1 98.81 18 ASP B CA 1
ATOM 1262 C C . ASP B 1 18 ? -5.895 18.359 -3.096 1 98.81 18 ASP B C 1
ATOM 1264 O O . ASP B 1 18 ? -7.016 18.109 -3.535 1 98.81 18 ASP B O 1
ATOM 1268 N N . ALA B 1 19 ? -4.867 17.547 -3.209 1 98.5 19 ALA B N 1
ATOM 1269 C CA . ALA B 1 19 ? -5.02 16.266 -3.877 1 98.5 19 ALA B CA 1
ATOM 1270 C C . ALA B 1 19 ? -6.004 15.367 -3.129 1 98.5 19 ALA B C 1
ATOM 1272 O O . ALA B 1 19 ? -6.848 14.711 -3.744 1 98.5 19 ALA B O 1
ATOM 1273 N N . MET B 1 20 ? -5.926 15.312 -1.833 1 98.19 20 MET B N 1
ATOM 1274 C CA . MET B 1 20 ? -6.84 14.5 -1.035 1 98.19 20 MET B CA 1
ATOM 1275 C C . MET B 1 20 ? -8.273 14.992 -1.184 1 98.19 20 MET B C 1
ATOM 1277 O O . MET B 1 20 ? -9.203 14.188 -1.271 1 98.19 20 MET B O 1
ATOM 1281 N N . ASN B 1 21 ? -8.422 16.328 -1.27 1 98.31 21 ASN B N 1
ATOM 1282 C CA . ASN B 1 21 ? -9.758 16.859 -1.502 1 98.31 21 ASN B CA 1
ATOM 1283 C C . ASN B 1 21 ? -10.312 16.422 -2.855 1 98.31 21 ASN B C 1
ATOM 1285 O O . ASN B 1 21 ? -11.477 16.047 -2.961 1 98.31 21 ASN B O 1
ATOM 1289 N N . ARG B 1 22 ? -9.469 16.438 -3.812 1 98.31 22 ARG B N 1
ATOM 1290 C CA . ARG B 1 22 ? -9.898 15.984 -5.137 1 98.31 22 ARG B CA 1
ATOM 1291 C C . ARG B 1 22 ? -10.273 14.508 -5.117 1 98.31 22 ARG B C 1
ATOM 1293 O O . ARG B 1 22 ? -11.25 14.102 -5.758 1 98.31 22 ARG B O 1
ATOM 1300 N N . SER B 1 23 ? -9.484 13.727 -4.41 1 97.31 23 SER B N 1
ATOM 1301 C CA . SER B 1 23 ? -9.781 12.297 -4.293 1 97.31 23 SER B CA 1
ATOM 1302 C C . SER B 1 23 ? -11.141 12.07 -3.635 1 97.31 23 SER B C 1
ATOM 1304 O O . SER B 1 23 ? -11.883 11.172 -4.031 1 97.31 23 SER B O 1
ATOM 1306 N N . ILE B 1 24 ? -11.438 12.859 -2.648 1 96.19 24 ILE B N 1
ATOM 1307 C CA . ILE B 1 24 ? -12.734 12.766 -1.983 1 96.19 24 ILE B CA 1
ATOM 1308 C C . ILE B 1 24 ? -13.852 13.094 -2.977 1 96.19 24 ILE B C 1
ATOM 1310 O O . ILE B 1 24 ? -14.844 12.367 -3.064 1 96.19 24 ILE B O 1
ATOM 1314 N N . ASP B 1 25 ? -13.641 14.148 -3.777 1 97 25 ASP B N 1
ATOM 1315 C CA . ASP B 1 25 ? -14.625 14.523 -4.789 1 97 25 ASP B CA 1
ATOM 1316 C C . ASP B 1 25 ? -14.859 13.383 -5.777 1 97 25 ASP B C 1
ATOM 1318 O O . ASP B 1 25 ? -15.992 13.102 -6.156 1 97 25 ASP B O 1
ATOM 1322 N N . VAL B 1 26 ? -13.812 12.719 -6.145 1 95.56 26 VAL B N 1
ATOM 1323 C CA . VAL B 1 26 ? -13.883 11.609 -7.09 1 95.56 26 VAL B CA 1
ATOM 1324 C C . VAL B 1 26 ? -14.664 10.453 -6.465 1 95.56 26 VAL B C 1
ATOM 1326 O O . VAL B 1 26 ? -15.539 9.867 -7.109 1 95.56 26 VAL B O 1
ATOM 1329 N N . ALA B 1 27 ? -14.359 10.133 -5.23 1 92.94 27 ALA B N 1
ATOM 1330 C CA . ALA B 1 27 ? -15.023 9.031 -4.539 1 92.94 27 ALA B CA 1
ATOM 1331 C C . ALA B 1 27 ? -16.516 9.281 -4.418 1 92.94 27 ALA B C 1
ATOM 1333 O O . ALA B 1 27 ? -17.328 8.352 -4.477 1 92.94 27 ALA B O 1
ATOM 1334 N N . LEU B 1 28 ? -16.891 10.516 -4.32 1 92.5 28 LEU B N 1
ATOM 1335 C CA . LEU B 1 28 ? -18.281 10.883 -4.098 1 92.5 28 LEU B CA 1
ATOM 1336 C C . LEU B 1 28 ? -19.062 10.875 -5.402 1 92.5 28 LEU B C 1
ATOM 1338 O O . LEU B 1 28 ? -20.297 10.914 -5.395 1 92.5 28 LEU B O 1
ATOM 1342 N N . LEU B 1 29 ? -18.375 10.836 -6.551 1 93.62 29 LEU B N 1
ATOM 1343 C CA . LEU B 1 29 ? -19.047 10.812 -7.848 1 93.62 29 LEU B CA 1
ATOM 1344 C C . LEU B 1 29 ? -19.875 9.547 -8 1 93.62 29 LEU B C 1
ATOM 1346 O O . LEU B 1 29 ? -20.891 9.555 -8.703 1 93.62 29 LEU B O 1
ATOM 1350 N N . ASP B 1 30 ? -19.375 8.5 -7.383 1 88.75 30 ASP B N 1
ATOM 1351 C CA . ASP B 1 30 ? -20.141 7.254 -7.379 1 88.75 30 ASP B CA 1
ATOM 1352 C C . ASP B 1 30 ? -20.828 7.031 -6.031 1 88.75 30 ASP B C 1
ATOM 1354 O O . ASP B 1 30 ? -20.156 6.781 -5.023 1 88.75 30 ASP B O 1
ATOM 1358 N N . ALA B 1 31 ? -22.062 6.965 -6.066 1 86 31 ALA B N 1
ATOM 1359 C CA . ALA B 1 31 ? -22.859 6.855 -4.844 1 86 31 ALA B CA 1
ATOM 1360 C C . ALA B 1 31 ? -22.703 5.473 -4.211 1 86 31 ALA B C 1
ATOM 1362 O O . ALA B 1 31 ? -23.062 5.273 -3.047 1 86 31 ALA B O 1
ATOM 1363 N N . ASN B 1 32 ? -22.172 4.609 -4.934 1 83.94 32 ASN B N 1
ATOM 1364 C CA . ASN B 1 32 ? -22.031 3.25 -4.422 1 83.94 32 ASN B CA 1
ATOM 1365 C C . ASN B 1 32 ? -20.688 3.047 -3.742 1 83.94 32 ASN B C 1
ATOM 1367 O O . ASN B 1 32 ? -20.406 1.977 -3.193 1 83.94 32 ASN B O 1
ATOM 1371 N N . THR B 1 33 ? -19.828 4.07 -3.758 1 87 33 THR B N 1
ATOM 1372 C CA . THR B 1 33 ? -18.547 3.953 -3.057 1 87 33 THR B CA 1
ATOM 1373 C C . THR B 1 33 ? -18.766 3.846 -1.551 1 87 33 THR B C 1
ATOM 1375 O O . THR B 1 33 ? -19.297 4.773 -0.928 1 87 33 THR B O 1
ATOM 1378 N N . ARG B 1 34 ? -18.312 2.709 -1.073 1 81.81 34 ARG B N 1
ATOM 1379 C CA . ARG B 1 34 ? -18.5 2.498 0.358 1 81.81 34 ARG B CA 1
ATOM 1380 C C . ARG B 1 34 ? -17.156 2.344 1.065 1 81.81 34 ARG B C 1
ATOM 1382 O O . ARG B 1 34 ? -17.078 2.457 2.291 1 81.81 34 ARG B O 1
ATOM 1389 N N . ILE B 1 35 ? -16.109 2.082 0.249 1 86.75 35 ILE B N 1
ATOM 1390 C CA . ILE B 1 35 ? -14.781 1.857 0.81 1 86.75 35 ILE B CA 1
ATOM 1391 C C . ILE B 1 35 ? -13.742 2.639 0.008 1 86.75 35 ILE B C 1
ATOM 1393 O O . ILE B 1 35 ? -13.797 2.674 -1.224 1 86.75 35 ILE B O 1
ATOM 1397 N N . VAL B 1 36 ? -12.906 3.305 0.731 1 90.19 36 VAL B N 1
ATOM 1398 C CA . VAL B 1 36 ? -11.766 3.992 0.126 1 90.19 36 VAL B CA 1
ATOM 1399 C C . VAL B 1 36 ? -10.461 3.398 0.653 1 90.19 36 VAL B C 1
ATOM 1401 O O . VAL B 1 36 ? -10.281 3.268 1.865 1 90.19 36 VAL B O 1
ATOM 1404 N N . VAL B 1 37 ? -9.656 2.975 -0.276 1 89.69 37 VAL B N 1
ATOM 1405 C CA . VAL B 1 37 ? -8.344 2.436 0.062 1 89.69 37 VAL B CA 1
ATOM 1406 C C . VAL B 1 37 ? -7.25 3.398 -0.402 1 89.69 37 VAL B C 1
ATOM 1408 O O . VAL B 1 37 ? -7.219 3.793 -1.57 1 89.69 37 VAL B O 1
ATOM 1411 N N . LEU B 1 38 ? -6.395 3.727 0.531 1 93.62 38 LEU B N 1
ATOM 1412 C CA . LEU B 1 38 ? -5.367 4.715 0.226 1 93.62 38 LEU B CA 1
ATOM 1413 C C . LEU B 1 38 ? -3.977 4.09 0.283 1 93.62 38 LEU B C 1
ATOM 1415 O O . LEU B 1 38 ? -3.73 3.189 1.087 1 93.62 38 LEU B O 1
ATOM 1419 N N . SER B 1 39 ? -3.154 4.602 -0.531 1 93.62 39 SER B N 1
ATOM 1420 C CA . SER B 1 39 ? -1.729 4.363 -0.337 1 93.62 39 SER B CA 1
ATOM 1421 C C . SER B 1 39 ? -1.085 5.48 0.473 1 93.62 39 SER B C 1
ATOM 1423 O O . SER B 1 39 ? -1.752 6.449 0.842 1 93.62 39 SER B O 1
ATOM 1425 N N . ALA B 1 40 ? 0.196 5.289 0.75 1 95.75 40 ALA B N 1
ATOM 1426 C CA . ALA B 1 40 ? 0.954 6.383 1.349 1 95.75 40 ALA B CA 1
ATOM 1427 C C . ALA B 1 40 ? 1.014 7.586 0.411 1 95.75 40 ALA B C 1
ATOM 1429 O O . ALA B 1 40 ? 0.926 7.434 -0.81 1 95.75 40 ALA B O 1
ATOM 1430 N N . SER B 1 41 ? 1.158 8.75 1.004 1 97.5 41 SER B N 1
ATOM 1431 C CA . SER B 1 41 ? 1.332 9.953 0.198 1 97.5 41 SER B CA 1
ATOM 1432 C C . SER B 1 41 ? 2.6 9.875 -0.646 1 97.5 41 SER B C 1
ATOM 1434 O O . SER B 1 41 ? 3.523 9.133 -0.319 1 97.5 41 SER B O 1
ATOM 1436 N N . ALA B 1 42 ? 2.596 10.711 -1.648 1 96.69 42 ALA B N 1
ATOM 1437 C CA . ALA B 1 42 ? 3.717 10.734 -2.582 1 96.69 42 ALA B CA 1
ATOM 1438 C C . ALA B 1 42 ? 5.039 10.945 -1.848 1 96.69 42 ALA B C 1
ATOM 1440 O O . ALA B 1 42 ? 5.16 11.867 -1.029 1 96.69 42 ALA B O 1
ATOM 1441 N N . GLY B 1 43 ? 5.969 10.047 -2.15 1 96.19 43 GLY B N 1
ATOM 1442 C CA . GLY B 1 43 ? 7.309 10.164 -1.596 1 96.19 43 GLY B CA 1
ATOM 1443 C C . GLY B 1 43 ? 7.473 9.438 -0.275 1 96.19 43 GLY B C 1
ATOM 1444 O O . GLY B 1 43 ? 8.594 9.133 0.136 1 96.19 43 GLY B O 1
ATOM 1445 N N . VAL B 1 44 ? 6.402 9.125 0.382 1 97.94 44 VAL B N 1
ATOM 1446 C CA . VAL B 1 44 ? 6.465 8.555 1.726 1 97.94 44 VAL B CA 1
ATOM 1447 C C . VAL B 1 44 ? 6.961 7.113 1.655 1 97.94 44 VAL B C 1
ATOM 1449 O O . VAL B 1 44 ? 7.828 6.711 2.432 1 97.94 44 VAL B O 1
ATOM 1452 N N . THR B 1 45 ? 6.449 6.352 0.749 1 96.62 45 THR B N 1
ATOM 1453 C CA . THR B 1 45 ? 6.879 4.961 0.624 1 96.62 45 THR B CA 1
ATOM 1454 C C . THR B 1 45 ? 8.383 4.883 0.393 1 96.62 45 THR B C 1
ATOM 1456 O O . THR B 1 45 ? 9.07 4.074 1.017 1 96.62 45 THR B O 1
ATOM 1459 N N . ASN B 1 46 ? 8.953 5.766 -0.405 1 96.31 46 ASN B N 1
ATOM 1460 C CA . ASN B 1 46 ? 10.383 5.805 -0.663 1 96.31 46 ASN B CA 1
ATOM 1461 C C . ASN B 1 46 ? 11.18 6.039 0.619 1 96.31 46 ASN B C 1
ATOM 1463 O O . ASN B 1 46 ? 12.195 5.379 0.857 1 96.31 46 ASN B O 1
ATOM 1467 N N . ILE B 1 47 ? 10.695 6.977 1.312 1 98.25 47 ILE B N 1
ATOM 1468 C CA . ILE B 1 47 ? 11.359 7.324 2.561 1 98.25 47 ILE B CA 1
ATOM 1469 C C . ILE B 1 47 ? 11.336 6.129 3.51 1 98.25 47 ILE B C 1
ATOM 1471 O O . ILE B 1 47 ? 12.359 5.77 4.09 1 98.25 47 ILE B O 1
ATOM 1475 N N . LEU B 1 48 ? 10.18 5.477 3.641 1 98.44 48 LEU B N 1
ATOM 1476 C CA . LEU B 1 48 ? 10.016 4.379 4.586 1 98.44 48 LEU B CA 1
ATOM 1477 C C . LEU B 1 48 ? 10.867 3.176 4.176 1 98.44 48 LEU B C 1
ATOM 1479 O O . LEU B 1 48 ? 11.453 2.508 5.031 1 98.44 48 LEU B O 1
ATOM 1483 N N . VAL B 1 49 ? 10.969 2.918 2.914 1 97.38 49 VAL B N 1
ATOM 1484 C CA . VAL B 1 49 ? 11.789 1.824 2.416 1 97.38 49 VAL B CA 1
ATOM 1485 C C . VAL B 1 49 ? 13.266 2.129 2.674 1 97.38 49 VAL B C 1
ATOM 1487 O O . VAL B 1 49 ? 14.023 1.249 3.086 1 97.38 49 VAL B O 1
ATOM 1490 N N . ALA B 1 50 ? 13.648 3.348 2.439 1 97.81 50 ALA B N 1
ATOM 1491 C CA . ALA B 1 50 ? 15.031 3.74 2.723 1 97.81 50 ALA B CA 1
ATOM 1492 C C . ALA B 1 50 ? 15.359 3.559 4.203 1 97.81 50 ALA B C 1
ATOM 1494 O O . ALA B 1 50 ? 16.406 3.006 4.551 1 97.81 50 ALA B O 1
ATOM 1495 N N . LEU B 1 51 ? 14.5 4.004 5.027 1 98.62 51 LEU B N 1
ATOM 1496 C CA . LEU B 1 51 ? 14.688 3.865 6.465 1 98.62 51 LEU B CA 1
ATOM 1497 C C . LEU B 1 51 ? 14.789 2.395 6.863 1 98.62 51 LEU B C 1
ATOM 1499 O O . LEU B 1 51 ? 15.625 2.027 7.691 1 98.62 51 LEU B O 1
ATOM 1503 N N . ALA B 1 52 ? 13.969 1.58 6.246 1 98.12 52 ALA B N 1
ATOM 1504 C CA . ALA B 1 52 ? 13.93 0.154 6.562 1 98.12 52 ALA B CA 1
ATOM 1505 C C . ALA B 1 52 ? 15.234 -0.526 6.172 1 98.12 52 ALA B C 1
ATOM 1507 O O . ALA B 1 52 ? 15.609 -1.552 6.75 1 98.12 52 ALA B O 1
ATOM 1508 N N . GLY B 1 53 ? 15.945 0.003 5.207 1 96.69 53 GLY B N 1
ATOM 1509 C CA . GLY B 1 53 ? 17.219 -0.549 4.75 1 96.69 53 GLY B CA 1
ATOM 1510 C C . GLY B 1 53 ? 18.375 -0.223 5.672 1 96.69 53 GLY B C 1
ATOM 1511 O O . GLY B 1 53 ? 19.484 -0.724 5.48 1 96.69 53 GLY B O 1
ATOM 1512 N N . GLY B 1 54 ? 18.125 0.579 6.609 1 97.75 54 GLY B N 1
ATOM 1513 C CA . GLY B 1 54 ? 19.172 0.981 7.535 1 97.75 54 GLY B CA 1
ATOM 1514 C C . GLY B 1 54 ? 20.016 2.133 7.02 1 97.75 54 GLY B C 1
ATOM 1515 O O . GLY B 1 54 ? 20.891 1.938 6.168 1 97.75 54 GLY B O 1
ATOM 1516 N N . LEU B 1 55 ? 19.812 3.275 7.566 1 97.81 55 LEU B N 1
ATOM 1517 C CA . LEU B 1 55 ? 20.547 4.465 7.168 1 97.81 55 LEU B CA 1
ATOM 1518 C C . LEU B 1 55 ? 21.469 4.934 8.289 1 97.81 55 LEU B C 1
ATOM 1520 O O . LEU B 1 55 ? 21.188 4.699 9.469 1 97.81 55 LEU B O 1
ATOM 1524 N N . GLU B 1 56 ? 22.531 5.562 7.914 1 97.88 56 GLU B N 1
ATOM 1525 C CA . GLU B 1 56 ? 23.375 6.238 8.898 1 97.88 56 GLU B CA 1
ATOM 1526 C C . GLU B 1 56 ? 22.625 7.387 9.562 1 97.88 56 GLU B C 1
ATOM 1528 O O . GLU B 1 56 ? 21.672 7.938 8.992 1 97.88 56 GLU B O 1
ATOM 1533 N N . PRO B 1 57 ? 23.031 7.789 10.727 1 98 57 PRO B N 1
ATOM 1534 C CA . PRO B 1 57 ? 22.266 8.742 11.539 1 98 57 PRO B CA 1
ATOM 1535 C C . PRO B 1 57 ? 21.938 10.031 10.797 1 98 57 PRO B C 1
ATOM 1537 O O . PRO B 1 57 ? 20.812 10.508 10.836 1 98 57 PRO B O 1
ATOM 1540 N N . THR B 1 58 ? 22.844 10.57 10.094 1 98.38 58 THR B N 1
ATOM 1541 C CA . THR B 1 58 ? 22.625 11.852 9.422 1 98.38 58 THR B CA 1
ATOM 1542 C C . THR B 1 58 ? 21.578 11.703 8.328 1 98.38 58 THR B C 1
ATOM 1544 O O . THR B 1 58 ? 20.641 12.516 8.227 1 98.38 58 THR B O 1
ATOM 1547 N N . GLU B 1 59 ? 21.688 10.664 7.551 1 98.44 59 GLU B N 1
ATOM 1548 C CA . GLU B 1 59 ? 20.719 10.414 6.488 1 98.44 59 GLU B CA 1
ATOM 1549 C C . GLU B 1 59 ? 19.359 10.023 7.059 1 98.44 59 GLU B C 1
ATOM 1551 O O . GLU B 1 59 ? 18.328 10.414 6.531 1 98.44 59 GLU B O 1
ATOM 1556 N N . ARG B 1 60 ? 19.422 9.219 8.109 1 98.56 60 ARG B N 1
ATOM 1557 C CA . ARG B 1 60 ? 18.188 8.828 8.781 1 98.56 60 ARG B CA 1
ATOM 1558 C C . ARG B 1 60 ? 17.422 10.047 9.266 1 98.56 60 ARG B C 1
ATOM 1560 O O . ARG B 1 60 ? 16.219 10.156 9.039 1 98.56 60 ARG B O 1
ATOM 1567 N N . PHE B 1 61 ? 18.109 11.039 9.828 1 98.5 61 PHE B N 1
ATOM 1568 C CA . PHE B 1 61 ? 17.484 12.25 10.328 1 98.5 61 PHE B CA 1
ATOM 1569 C C . PHE B 1 61 ? 16.906 13.078 9.188 1 98.5 61 PHE B C 1
ATOM 1571 O O . PHE B 1 61 ? 15.805 13.617 9.297 1 98.5 61 PHE B O 1
ATOM 1578 N N . SER B 1 62 ? 17.656 13.117 8.148 1 98.81 62 SER B N 1
ATOM 1579 C CA . SER B 1 62 ? 17.188 13.875 6.988 1 98.81 62 SER B CA 1
ATOM 1580 C C . SER B 1 62 ? 15.906 13.281 6.414 1 98.81 62 SER B C 1
ATOM 1582 O O . SER B 1 62 ? 14.969 14.016 6.09 1 98.81 62 SER B O 1
ATOM 1584 N N . GLN B 1 63 ? 15.797 11.961 6.262 1 98.75 63 GLN B N 1
ATOM 1585 C CA . GLN B 1 63 ? 14.609 11.297 5.746 1 98.75 63 GLN B CA 1
ATOM 1586 C C . GLN B 1 63 ? 13.43 11.461 6.699 1 98.75 63 GLN B C 1
ATOM 1588 O O . GLN B 1 63 ? 12.297 11.68 6.266 1 98.75 63 GLN B O 1
ATOM 1593 N N . LEU B 1 64 ? 13.719 11.344 7.996 1 98.88 64 LEU B N 1
ATOM 1594 C CA . LEU B 1 64 ? 12.664 11.516 8.992 1 98.88 64 LEU B CA 1
ATOM 1595 C C . LEU B 1 64 ? 12.109 12.938 8.961 1 98.88 64 LEU B C 1
ATOM 1597 O O . LEU B 1 64 ? 10.906 13.141 9.102 1 98.88 64 LEU B O 1
ATOM 1601 N N . ASP B 1 65 ? 12.984 13.898 8.742 1 98.88 65 ASP B N 1
ATOM 1602 C CA . ASP B 1 65 ? 12.555 15.289 8.633 1 98.88 65 ASP B CA 1
ATOM 1603 C C . ASP B 1 65 ? 11.703 15.492 7.383 1 98.88 65 ASP B C 1
ATOM 1605 O O . ASP B 1 65 ? 10.68 16.188 7.434 1 98.88 65 ASP B O 1
ATOM 1609 N N . ALA B 1 66 ? 12.125 14.914 6.289 1 98.75 66 ALA B N 1
ATOM 1610 C CA . ALA B 1 66 ? 11.359 15.008 5.051 1 98.75 66 ALA B CA 1
ATOM 1611 C C . ALA B 1 66 ? 9.977 14.375 5.219 1 98.75 66 ALA B C 1
ATOM 1613 O O . ALA B 1 66 ? 8.977 14.93 4.762 1 98.75 66 ALA B O 1
ATOM 1614 N N . LEU B 1 67 ? 9.914 13.258 5.855 1 98.81 67 LEU B N 1
ATOM 1615 C CA . LEU B 1 67 ? 8.656 12.57 6.145 1 98.81 67 LEU B CA 1
ATOM 1616 C C . LEU B 1 67 ? 7.734 13.461 6.969 1 98.81 67 LEU B C 1
ATOM 1618 O O . LEU B 1 67 ? 6.551 13.594 6.648 1 98.81 67 LEU B O 1
ATOM 1622 N N . ARG B 1 68 ? 8.281 14.047 7.973 1 98.81 68 ARG B N 1
ATOM 1623 C CA . ARG B 1 68 ? 7.523 14.945 8.836 1 98.81 68 ARG B CA 1
ATOM 1624 C C . ARG B 1 68 ? 6.969 16.125 8.039 1 98.81 68 ARG B C 1
ATOM 1626 O O . ARG B 1 68 ? 5.801 16.484 8.195 1 98.81 68 ARG B O 1
ATOM 1633 N N . GLN B 1 69 ? 7.742 16.672 7.199 1 98.75 69 GLN B N 1
ATOM 1634 C CA . GLN B 1 69 ? 7.32 17.828 6.414 1 98.75 69 GLN B CA 1
ATOM 1635 C C . GLN B 1 69 ? 6.152 17.469 5.496 1 98.75 69 GLN B C 1
ATOM 1637 O O . GLN B 1 69 ? 5.203 18.234 5.363 1 98.75 69 GLN B O 1
ATOM 1642 N N . ILE B 1 70 ? 6.211 16.312 4.887 1 98.5 70 ILE B N 1
ATOM 1643 C CA . ILE B 1 70 ? 5.129 15.883 4.012 1 98.5 70 ILE B CA 1
ATOM 1644 C C . ILE B 1 70 ? 3.822 15.812 4.801 1 98.5 70 ILE B C 1
ATOM 1646 O O . ILE B 1 70 ? 2.795 16.328 4.359 1 98.5 70 ILE B O 1
ATOM 1650 N N . GLN B 1 71 ? 3.859 15.211 5.953 1 98.69 71 GLN B N 1
ATOM 1651 C CA . GLN B 1 71 ? 2.662 15.047 6.773 1 98.69 71 GLN B CA 1
ATOM 1652 C C . GLN B 1 71 ? 2.16 16.391 7.289 1 98.69 71 GLN B C 1
ATOM 1654 O O . GLN B 1 71 ? 0.961 16.672 7.234 1 98.69 71 GLN B O 1
ATOM 1659 N N . PHE B 1 72 ? 3.08 17.219 7.738 1 98.69 72 PHE B N 1
ATOM 1660 C CA . PHE B 1 72 ? 2.682 18.453 8.383 1 98.69 72 PHE B CA 1
ATOM 1661 C C . PHE B 1 72 ? 2.221 19.484 7.352 1 98.69 72 PHE B C 1
ATOM 1663 O O . PHE B 1 72 ? 1.387 20.344 7.648 1 98.69 72 PHE B O 1
ATOM 1670 N N . ASN B 1 73 ? 2.695 19.391 6.141 1 98.75 73 ASN B N 1
ATOM 1671 C CA . ASN B 1 73 ? 2.188 20.25 5.066 1 98.75 73 ASN B CA 1
ATOM 1672 C C . ASN B 1 73 ? 0.7 20.016 4.82 1 98.75 73 ASN B C 1
ATOM 1674 O O . ASN B 1 73 ? -0.023 20.922 4.434 1 98.75 73 ASN B O 1
ATOM 1678 N N . ILE B 1 74 ? 0.255 18.812 5.055 1 98.75 74 ILE B N 1
ATOM 1679 C CA . ILE B 1 74 ? -1.162 18.5 4.91 1 98.75 74 ILE B CA 1
ATOM 1680 C C . ILE B 1 74 ? -1.903 18.859 6.199 1 98.75 74 ILE B C 1
ATOM 1682 O O . ILE B 1 74 ? -2.945 19.516 6.16 1 98.75 74 ILE B O 1
ATOM 1686 N N . LEU B 1 75 ? -1.327 18.453 7.312 1 98.69 75 LEU B N 1
ATOM 1687 C CA . LEU B 1 75 ? -1.925 18.641 8.633 1 98.69 75 LEU B CA 1
ATOM 1688 C C . LEU B 1 75 ? -2.234 20.109 8.891 1 98.69 75 LEU B C 1
ATOM 1690 O O . LEU B 1 75 ? -3.32 20.453 9.367 1 98.69 75 LEU B O 1
ATOM 1694 N N . GLU B 1 76 ? -1.358 20.984 8.5 1 98.62 76 GLU B N 1
ATOM 1695 C CA . GLU B 1 76 ? -1.461 22.406 8.82 1 98.62 76 GLU B CA 1
ATOM 1696 C C . GLU B 1 76 ? -2.498 23.094 7.941 1 98.62 76 GLU B C 1
ATOM 1698 O O . GLU B 1 76 ? -2.881 24.234 8.211 1 98.62 76 GLU B O 1
ATOM 1703 N N . ARG B 1 77 ? -2.979 22.406 6.918 1 98.69 77 ARG B N 1
ATOM 1704 C CA . ARG B 1 77 ? -4.02 22.953 6.055 1 98.69 77 ARG B CA 1
ATOM 1705 C C . ARG B 1 77 ? -5.41 22.609 6.59 1 98.69 77 ARG B C 1
ATOM 1707 O O . ARG B 1 77 ? -6.414 23.141 6.105 1 98.69 77 ARG B O 1
ATOM 1714 N N . LEU B 1 78 ? -5.473 21.75 7.551 1 98.5 78 LEU B N 1
ATOM 1715 C CA . LEU B 1 78 ? -6.75 21.391 8.164 1 98.5 78 LEU B CA 1
ATOM 1716 C C . LEU B 1 78 ? -7.309 22.562 8.961 1 98.5 78 LEU B C 1
ATOM 1718 O O . LEU B 1 78 ? -6.551 23.391 9.484 1 98.5 78 LEU B O 1
ATOM 1722 N N . ARG B 1 79 ? -8.562 22.547 9.086 1 98.06 79 ARG B N 1
ATOM 1723 C CA . ARG B 1 79 ? -9.227 23.578 9.883 1 98.06 79 ARG B CA 1
ATOM 1724 C C . ARG B 1 79 ? -8.883 23.438 11.359 1 98.06 79 ARG B C 1
ATOM 1726 O O . ARG B 1 79 ? -8.664 24.438 12.047 1 98.06 79 ARG B O 1
ATOM 1733 N N . TYR B 1 80 ? -8.82 22.234 11.891 1 97.62 80 TYR B N 1
ATOM 1734 C CA . TYR B 1 80 ? -8.492 21.938 13.281 1 97.62 80 TYR B CA 1
ATOM 1735 C C . TYR B 1 80 ? -7.387 20.891 13.375 1 97.62 80 TYR B C 1
ATOM 1737 O O . TYR B 1 80 ? -7.633 19.75 13.766 1 97.62 80 TYR B O 1
ATOM 1745 N N . PRO B 1 81 ? -6.125 21.266 13.086 1 97.94 81 PRO B N 1
ATOM 1746 C CA . PRO B 1 81 ? -5.027 20.297 13.016 1 97.94 81 PRO B CA 1
ATOM 1747 C C . PRO B 1 81 ? -4.762 19.609 14.352 1 97.94 81 PRO B C 1
ATOM 1749 O O . PRO B 1 81 ? -4.27 18.469 14.375 1 97.94 81 PRO B O 1
ATOM 1752 N N . ASN B 1 82 ? -5.141 20.219 15.438 1 97.81 82 ASN B N 1
ATOM 1753 C CA . ASN B 1 82 ? -4.797 19.703 16.766 1 97.81 82 ASN B CA 1
ATOM 1754 C C . ASN B 1 82 ? -5.559 18.406 17.062 1 97.81 82 ASN B C 1
ATOM 1756 O O . ASN B 1 82 ? -5.168 17.656 17.953 1 97.81 82 ASN B O 1
ATOM 1760 N N . VAL B 1 83 ? -6.711 18.219 16.375 1 96.5 83 VAL B N 1
ATOM 1761 C CA . VAL B 1 83 ? -7.551 17.047 16.609 1 96.5 83 VAL B CA 1
ATOM 1762 C C . VAL B 1 83 ? -6.738 15.773 16.375 1 96.5 83 VAL B C 1
ATOM 1764 O O . VAL B 1 83 ? -6.898 14.781 17.094 1 96.5 83 VAL B O 1
ATOM 1767 N N . ILE B 1 84 ? -5.789 15.812 15.336 1 97.44 84 ILE B N 1
ATOM 1768 C CA . ILE B 1 84 ? -5.09 14.57 15.016 1 97.44 84 ILE B CA 1
ATOM 1769 C C . ILE B 1 84 ? -3.582 14.789 15.094 1 97.44 84 ILE B C 1
ATOM 1771 O O . ILE B 1 84 ? -2.801 13.891 14.766 1 97.44 84 ILE B O 1
ATOM 1775 N N . ARG B 1 85 ? -3.086 15.93 15.484 1 98.44 85 ARG B N 1
ATOM 1776 C CA . ARG B 1 85 ? -1.665 16.266 15.523 1 98.44 85 ARG B CA 1
ATOM 1777 C C . ARG B 1 85 ? -0.896 15.281 16.406 1 98.44 85 ARG B C 1
ATOM 1779 O O . ARG B 1 85 ? 0.148 14.766 16 1 98.44 85 ARG B O 1
ATOM 1786 N N . GLU B 1 86 ? -1.445 15.023 17.578 1 98.44 86 GLU B N 1
ATOM 1787 C CA . GLU B 1 86 ? -0.762 14.125 18.5 1 98.44 86 GLU B CA 1
ATOM 1788 C C . GLU B 1 86 ? -0.62 12.727 17.922 1 98.44 86 GLU B C 1
ATOM 1790 O O . GLU B 1 86 ? 0.412 12.078 18.094 1 98.44 86 GLU B O 1
ATOM 1795 N N . GLU B 1 87 ? -1.65 12.273 17.25 1 97.81 87 GLU B N 1
ATOM 1796 C CA . GLU B 1 87 ? -1.605 10.938 16.656 1 97.81 87 GLU B CA 1
ATOM 1797 C C . GLU B 1 87 ? -0.571 10.867 15.539 1 97.81 87 GLU B C 1
ATOM 1799 O O . GLU B 1 87 ? 0.17 9.891 15.438 1 97.81 87 GLU B O 1
ATOM 1804 N N . ILE B 1 88 ? -0.466 11.883 14.734 1 98.31 88 ILE B N 1
ATOM 1805 C CA . ILE B 1 88 ? 0.525 11.938 13.664 1 98.31 88 ILE B CA 1
ATOM 1806 C C . ILE B 1 88 ? 1.93 11.953 14.258 1 98.31 88 ILE B C 1
ATOM 1808 O O . ILE B 1 88 ? 2.818 11.234 13.789 1 98.31 88 ILE B O 1
ATOM 1812 N N . GLU B 1 89 ? 2.09 12.727 15.344 1 98.56 89 GLU B N 1
ATOM 1813 C CA . GLU B 1 89 ? 3.383 12.805 16.016 1 98.56 89 GLU B CA 1
ATOM 1814 C C . GLU B 1 89 ? 3.773 11.453 16.609 1 98.56 89 GLU B C 1
ATOM 1816 O O . GLU B 1 89 ? 4.941 11.055 16.547 1 98.56 89 GLU B O 1
ATOM 1821 N N . ARG B 1 90 ? 2.82 10.789 17.156 1 98.44 90 ARG B N 1
ATOM 1822 C CA . ARG B 1 90 ? 3.078 9.469 17.719 1 98.44 90 ARG B CA 1
ATOM 1823 C C . ARG B 1 90 ? 3.516 8.484 16.641 1 98.44 90 ARG B C 1
ATOM 1825 O O . ARG B 1 90 ? 4.449 7.707 16.844 1 98.44 90 ARG B O 1
ATOM 1832 N N . LEU B 1 91 ? 2.854 8.508 15.516 1 98.38 91 LEU B N 1
ATOM 1833 C CA . LEU B 1 91 ? 3.223 7.625 14.414 1 98.38 91 LEU B CA 1
ATOM 1834 C C . LEU B 1 91 ? 4.629 7.938 13.922 1 98.38 91 LEU B C 1
ATOM 1836 O O . LEU B 1 91 ? 5.41 7.023 13.648 1 98.38 91 LEU B O 1
ATOM 1840 N N . LEU B 1 92 ? 4.969 9.211 13.859 1 98.75 92 LEU B N 1
ATOM 1841 C CA . LEU B 1 92 ? 6.305 9.617 13.438 1 98.75 92 LEU B CA 1
ATOM 1842 C C . LEU B 1 92 ? 7.355 9.156 14.445 1 98.75 92 LEU B C 1
ATOM 1844 O O . LEU B 1 92 ? 8.453 8.75 14.055 1 98.75 92 LEU B O 1
ATOM 1848 N N . GLU B 1 93 ? 7.02 9.211 15.664 1 98.75 93 GLU B N 1
ATOM 1849 C CA . GLU B 1 93 ? 7.93 8.727 16.703 1 98.75 93 GLU B CA 1
ATOM 1850 C C . GLU B 1 93 ? 8.148 7.219 16.578 1 98.75 93 GLU B C 1
ATOM 1852 O O . GLU B 1 93 ? 9.266 6.734 16.75 1 98.75 93 GLU B O 1
ATOM 1857 N N . ASN B 1 94 ? 7.059 6.508 16.359 1 98.62 94 ASN B N 1
ATOM 1858 C CA . ASN B 1 94 ? 7.18 5.07 16.156 1 98.62 94 ASN B CA 1
ATOM 1859 C C . ASN B 1 94 ? 8.086 4.754 14.969 1 98.62 94 ASN B C 1
ATOM 1861 O O . ASN B 1 94 ? 8.922 3.854 15.039 1 98.62 94 ASN B O 1
ATOM 1865 N N . ILE B 1 95 ? 7.918 5.484 13.898 1 98.81 95 ILE B N 1
ATOM 1866 C CA . ILE B 1 95 ? 8.75 5.301 12.719 1 98.81 95 ILE B CA 1
ATOM 1867 C C . ILE B 1 95 ? 10.211 5.547 13.07 1 98.81 95 ILE B C 1
ATOM 1869 O O . ILE B 1 95 ? 11.094 4.809 12.625 1 98.81 95 ILE B O 1
ATOM 1873 N N . THR B 1 96 ? 10.422 6.582 13.844 1 98.81 96 THR B N 1
ATOM 1874 C CA . THR B 1 96 ? 11.781 6.887 14.273 1 98.81 96 THR B CA 1
ATOM 1875 C C . THR B 1 96 ? 12.398 5.703 15.016 1 98.81 96 THR B C 1
ATOM 1877 O O . THR B 1 96 ? 13.523 5.293 14.719 1 98.81 96 THR B O 1
ATOM 1880 N N . THR B 1 97 ? 11.641 5.145 15.898 1 98.56 97 THR B N 1
ATOM 1881 C CA . THR B 1 97 ? 12.102 4.008 16.688 1 98.56 97 THR B CA 1
ATOM 1882 C C . THR B 1 97 ? 12.375 2.803 15.789 1 98.56 97 THR B C 1
ATOM 1884 O O . THR B 1 97 ? 13.414 2.152 15.914 1 98.56 97 THR B O 1
ATOM 1887 N N . LEU B 1 98 ? 11.469 2.516 14.898 1 98.5 98 LEU B N 1
ATOM 1888 C CA . LEU B 1 98 ? 11.633 1.39 13.984 1 98.5 98 LEU B CA 1
ATOM 1889 C C . LEU B 1 98 ? 12.828 1.602 13.062 1 98.5 98 LEU B C 1
ATOM 1891 O O . LEU B 1 98 ? 13.562 0.656 12.766 1 98.5 98 LEU B O 1
ATOM 1895 N N . ALA B 1 99 ? 13.023 2.832 12.609 1 98.62 99 ALA B N 1
ATOM 1896 C CA . ALA B 1 99 ? 14.148 3.15 11.734 1 98.62 99 ALA B CA 1
ATOM 1897 C C . ALA B 1 99 ? 15.477 2.934 12.453 1 98.62 99 ALA B C 1
ATOM 1899 O O . ALA B 1 99 ? 16.453 2.482 11.844 1 98.62 99 ALA B O 1
ATOM 1900 N N . GLU B 1 100 ? 15.539 3.279 13.695 1 98.31 100 GLU B N 1
ATOM 1901 C CA . GLU B 1 100 ? 16.734 3.031 14.5 1 98.31 100 GLU B CA 1
ATOM 1902 C C . GLU B 1 100 ? 17.016 1.537 14.617 1 98.31 100 GLU B C 1
ATOM 1904 O O . GLU B 1 100 ? 18.172 1.106 14.5 1 98.31 100 GLU B O 1
ATOM 1909 N N . ALA B 1 101 ? 16 0.769 14.875 1 98.12 101 ALA B N 1
ATOM 1910 C CA . ALA B 1 101 ? 16.141 -0.684 14.953 1 98.12 101 ALA B CA 1
ATOM 1911 C C . ALA B 1 101 ? 16.625 -1.255 13.617 1 98.12 101 ALA B C 1
ATOM 1913 O O . ALA B 1 101 ? 17.484 -2.133 13.594 1 98.12 101 ALA B O 1
ATOM 1914 N N . ALA B 1 102 ? 16.062 -0.738 12.586 1 97.62 102 ALA B N 1
ATOM 1915 C CA . ALA B 1 102 ? 16.438 -1.214 11.258 1 97.62 102 ALA B CA 1
ATOM 1916 C C . ALA B 1 102 ? 17.906 -0.937 10.969 1 97.62 102 ALA B C 1
ATOM 1918 O O . ALA B 1 102 ? 18.578 -1.721 10.281 1 97.62 102 ALA B O 1
ATOM 1919 N N . ALA B 1 103 ? 18.406 0.217 11.445 1 97.12 103 ALA B N 1
ATOM 1920 C CA . ALA B 1 103 ? 19.812 0.573 11.258 1 97.12 103 ALA B CA 1
ATOM 1921 C C . ALA B 1 103 ? 20.734 -0.437 11.938 1 97.12 103 ALA B C 1
ATOM 1923 O O . ALA B 1 103 ? 21.859 -0.666 11.492 1 97.12 103 ALA B O 1
ATOM 1924 N N . LEU B 1 104 ? 20.219 -1.061 13.008 1 96.62 104 LEU B N 1
ATOM 1925 C CA . LEU B 1 104 ? 20.984 -2.074 13.727 1 96.62 104 LEU B CA 1
ATOM 1926 C C . LEU B 1 104 ? 20.859 -3.432 13.039 1 96.62 104 LEU B C 1
ATOM 1928 O O . LEU B 1 104 ? 21.844 -4.152 12.906 1 96.62 104 LEU B O 1
ATOM 1932 N N . ALA B 1 105 ? 19.594 -3.799 12.656 1 96.44 105 ALA B N 1
ATOM 1933 C CA . ALA B 1 105 ? 19.312 -5.059 11.977 1 96.44 105 ALA B CA 1
ATOM 1934 C C . ALA B 1 105 ? 18 -4.973 11.188 1 96.44 105 ALA B C 1
ATOM 1936 O O . ALA B 1 105 ? 16.922 -4.957 11.781 1 96.44 105 ALA B O 1
ATOM 1937 N N . SER B 1 106 ? 18.141 -4.969 9.891 1 93.44 106 SER B N 1
ATOM 1938 C CA . SER B 1 106 ? 16.953 -4.906 9.047 1 93.44 106 SER B CA 1
ATOM 1939 C C . SER B 1 106 ? 16.312 -6.281 8.898 1 93.44 106 SER B C 1
ATOM 1941 O O . SER B 1 106 ? 16.984 -7.305 9.039 1 93.44 106 SER B O 1
ATOM 1943 N N . SER B 1 107 ? 15 -6.281 8.773 1 93.25 107 SER B N 1
ATOM 1944 C CA . SER B 1 107 ? 14.219 -7.488 8.508 1 93.25 107 SER B CA 1
ATOM 1945 C C . SER B 1 107 ? 13.008 -7.184 7.629 1 93.25 107 SER B C 1
ATOM 1947 O O . SER B 1 107 ? 12.594 -6.027 7.508 1 93.25 107 SER B O 1
ATOM 1949 N N . THR B 1 108 ? 12.484 -8.195 7.082 1 91.25 108 THR B N 1
ATOM 1950 C CA . THR B 1 108 ? 11.281 -8.047 6.273 1 91.25 108 THR B CA 1
ATOM 1951 C C . THR B 1 108 ? 10.102 -7.586 7.129 1 91.25 108 THR B C 1
ATOM 1953 O O . THR B 1 108 ? 9.281 -6.777 6.684 1 91.25 108 THR B O 1
ATOM 1956 N N . ALA B 1 109 ? 10.109 -8.094 8.328 1 91.5 109 ALA B N 1
ATOM 1957 C CA . ALA B 1 109 ? 9.047 -7.719 9.25 1 91.5 109 ALA B CA 1
ATOM 1958 C C . ALA B 1 109 ? 9.117 -6.23 9.594 1 91.5 109 ALA B C 1
ATOM 1960 O O . ALA B 1 109 ? 8.094 -5.543 9.609 1 91.5 109 ALA B O 1
ATOM 1961 N N . LEU B 1 110 ? 10.312 -5.75 9.789 1 94.38 110 LEU B N 1
ATOM 1962 C CA . LEU B 1 110 ? 10.508 -4.34 10.109 1 94.38 110 LEU B CA 1
ATOM 1963 C C . LEU B 1 110 ? 10.164 -3.463 8.914 1 94.38 110 LEU B C 1
ATOM 1965 O O . LEU B 1 110 ? 9.531 -2.416 9.062 1 94.38 110 LEU B O 1
ATOM 1969 N N . THR B 1 111 ? 10.539 -3.936 7.773 1 95.31 111 THR B N 1
ATOM 1970 C CA . THR B 1 111 ? 10.203 -3.207 6.555 1 95.31 111 THR B CA 1
ATOM 1971 C C . THR B 1 111 ? 8.688 -3.096 6.391 1 95.31 111 THR B C 1
ATOM 1973 O O . THR B 1 111 ? 8.164 -2.006 6.148 1 95.31 111 THR B O 1
ATOM 1976 N N . ASP B 1 112 ? 8.047 -4.176 6.613 1 94.69 112 ASP B N 1
ATOM 1977 C CA . ASP B 1 112 ? 6.59 -4.188 6.496 1 94.69 112 ASP B CA 1
ATOM 1978 C C . ASP B 1 112 ? 5.953 -3.227 7.496 1 94.69 112 ASP B C 1
ATOM 1980 O O . ASP B 1 112 ? 5.012 -2.504 7.156 1 94.69 112 ASP B O 1
ATOM 1984 N N . GLU B 1 113 ? 6.492 -3.262 8.664 1 94.44 113 GLU B N 1
ATOM 1985 C CA . GLU B 1 113 ? 5.949 -2.4 9.711 1 94.44 113 GLU B CA 1
ATOM 1986 C C . GLU B 1 113 ? 6.148 -0.926 9.375 1 94.44 113 GLU B C 1
ATOM 1988 O O . GLU B 1 113 ? 5.211 -0.129 9.477 1 94.44 113 GLU B O 1
ATOM 1993 N N . LEU B 1 114 ? 7.32 -0.606 8.938 1 97.56 114 LEU B N 1
ATOM 1994 C CA . LEU B 1 114 ? 7.613 0.776 8.578 1 97.56 114 LEU B CA 1
ATOM 1995 C C . LEU B 1 114 ? 6.711 1.24 7.438 1 97.56 114 LEU B C 1
ATOM 1997 O O . LEU B 1 114 ? 6.074 2.291 7.531 1 97.56 114 LEU B O 1
ATOM 2001 N N . VAL B 1 115 ? 6.57 0.442 6.434 1 96.19 115 VAL B N 1
ATOM 2002 C CA . VAL B 1 115 ? 5.832 0.822 5.23 1 96.19 115 VAL B CA 1
ATOM 2003 C C . VAL B 1 115 ? 4.348 0.952 5.559 1 96.19 115 VAL B C 1
ATOM 2005 O O . VAL B 1 115 ? 3.664 1.834 5.031 1 96.19 115 VAL B O 1
ATOM 2008 N N . SER B 1 116 ? 3.854 0.165 6.469 1 93.81 116 SER B N 1
ATOM 2009 C CA . SER B 1 116 ? 2.439 0.192 6.824 1 93.81 116 SER B CA 1
ATOM 2010 C C . SER B 1 116 ? 2.061 1.512 7.484 1 93.81 116 SER B C 1
ATOM 2012 O O . SER B 1 116 ? 0.898 1.922 7.449 1 93.81 116 SER B O 1
ATOM 2014 N N . HIS B 1 117 ? 3.012 2.213 8.07 1 96.69 117 HIS B N 1
ATOM 2015 C CA . HIS B 1 117 ? 2.729 3.492 8.703 1 96.69 117 HIS B CA 1
ATOM 2016 C C . HIS B 1 117 ? 2.357 4.555 7.676 1 96.69 117 HIS B C 1
ATOM 2018 O O . HIS B 1 117 ? 1.667 5.523 7.996 1 96.69 117 HIS B O 1
ATOM 2024 N N . GLY B 1 118 ? 2.881 4.344 6.457 1 96.69 118 GLY B N 1
ATOM 2025 C CA . GLY B 1 118 ? 2.535 5.289 5.406 1 96.69 118 GLY B CA 1
ATOM 2026 C C . GLY B 1 118 ? 1.042 5.379 5.156 1 96.69 118 GLY B C 1
ATOM 2027 O O . GLY B 1 118 ? 0.472 6.473 5.156 1 96.69 118 GLY B O 1
ATOM 2028 N N . GLU B 1 119 ? 0.427 4.254 5.027 1 94.5 119 GLU B N 1
ATOM 2029 C CA . GLU B 1 119 ? -1.013 4.195 4.789 1 94.5 119 GLU B CA 1
ATOM 2030 C C . GLU B 1 119 ? -1.795 4.691 6 1 94.5 119 GLU B C 1
ATOM 2032 O O . GLU B 1 119 ? -2.816 5.367 5.852 1 94.5 119 GLU B O 1
ATOM 2037 N N . LEU B 1 120 ? -1.281 4.34 7.207 1 94.75 120 LEU B N 1
ATOM 2038 C CA . LEU B 1 120 ? -1.948 4.789 8.422 1 94.75 120 LEU B CA 1
ATOM 2039 C C . LEU B 1 120 ? -2.014 6.309 8.477 1 94.75 120 LEU B C 1
ATOM 2041 O O . LEU B 1 120 ? -3.064 6.879 8.773 1 94.75 120 LEU B O 1
ATOM 2045 N N . MET B 1 121 ? -0.967 6.918 8.109 1 97 121 MET B N 1
ATOM 2046 C CA . MET B 1 121 ? -0.917 8.375 8.195 1 97 121 MET B CA 1
ATOM 2047 C C . MET B 1 121 ? -1.794 9.016 7.125 1 97 121 MET B C 1
ATOM 2049 O O . MET B 1 121 ? -2.549 9.945 7.406 1 97 121 MET B O 1
ATOM 2053 N N . SER B 1 122 ? -1.688 8.477 5.859 1 96.88 122 SER B N 1
ATOM 2054 C CA . SER B 1 122 ? -2.537 9.031 4.809 1 96.88 122 SER B CA 1
ATOM 2055 C C . SER B 1 122 ? -4.016 8.844 5.137 1 96.88 122 SER B C 1
ATOM 2057 O O . SER B 1 122 ? -4.828 9.734 4.879 1 96.88 122 SER B O 1
ATOM 2059 N N . THR B 1 123 ? -4.363 7.781 5.762 1 95.38 123 THR B N 1
ATOM 2060 C CA . THR B 1 123 ? -5.75 7.5 6.117 1 95.38 123 THR B CA 1
ATOM 2061 C C . THR B 1 123 ? -6.238 8.461 7.195 1 95.38 123 THR B C 1
ATOM 2063 O O . THR B 1 123 ? -7.336 9.016 7.086 1 95.38 123 THR B O 1
ATOM 2066 N N . LEU B 1 124 ? -5.387 8.688 8.242 1 95.19 124 LEU B N 1
ATOM 2067 C CA . LEU B 1 124 ? -5.754 9.594 9.32 1 95.19 124 LEU B CA 1
ATOM 2068 C C . LEU B 1 124 ? -6.035 10.992 8.773 1 95.19 124 LEU B C 1
ATOM 2070 O O . LEU B 1 124 ? -7.043 11.609 9.133 1 95.19 124 LEU B O 1
ATOM 2074 N N . LEU B 1 125 ? -5.188 11.453 7.91 1 97.25 125 LEU B N 1
ATOM 2075 C CA . LEU B 1 125 ? -5.348 12.781 7.328 1 97.25 125 LEU B CA 1
ATOM 2076 C C . LEU B 1 125 ? -6.598 12.844 6.461 1 97.25 125 LEU B C 1
ATOM 2078 O O . LEU B 1 125 ? -7.391 13.781 6.574 1 97.25 125 LEU B O 1
ATOM 2082 N N . PHE B 1 126 ? -6.801 11.867 5.641 1 96.94 126 PHE B N 1
ATOM 2083 C CA . PHE B 1 126 ? -7.938 11.789 4.73 1 96.94 126 PHE B CA 1
ATOM 2084 C C . PHE B 1 126 ? -9.25 11.766 5.5 1 96.94 126 PHE B C 1
ATOM 2086 O O . PHE B 1 126 ? -10.195 12.477 5.152 1 96.94 126 PHE B O 1
ATOM 2093 N N . VAL B 1 127 ? -9.336 11.023 6.543 1 95 127 VAL B N 1
ATOM 2094 C CA . VAL B 1 127 ? -10.531 10.898 7.363 1 95 127 VAL B CA 1
ATOM 2095 C C . VAL B 1 127 ? -10.859 12.242 8.016 1 95 127 VAL B C 1
ATOM 2097 O O . VAL B 1 127 ? -12.023 12.633 8.094 1 95 127 VAL B O 1
ATOM 2100 N N . GLU B 1 128 ? -9.797 12.891 8.508 1 95.69 128 GLU B N 1
ATOM 2101 C CA . GLU B 1 128 ? -10.039 14.18 9.133 1 95.69 128 GLU B CA 1
ATOM 2102 C C . GLU B 1 128 ? -10.586 15.195 8.125 1 95.69 128 GLU B C 1
ATOM 2104 O O . GLU B 1 128 ? -11.453 16 8.453 1 95.69 128 GLU B O 1
ATOM 2109 N N . ILE B 1 129 ? -10.086 15.117 6.879 1 96.88 129 ILE B N 1
ATOM 2110 C CA . ILE B 1 129 ? -10.602 16 5.84 1 96.88 129 ILE B CA 1
ATOM 2111 C C . ILE B 1 129 ? -12.07 15.688 5.578 1 96.88 129 ILE B C 1
ATOM 2113 O O . ILE B 1 129 ? -12.898 16.594 5.457 1 96.88 129 ILE B O 1
ATOM 2117 N N . LEU B 1 130 ? -12.406 14.422 5.531 1 96 130 LEU B N 1
ATOM 2118 C CA . LEU B 1 130 ? -13.789 14 5.375 1 96 130 LEU B CA 1
ATOM 2119 C C . LEU B 1 130 ? -14.664 14.578 6.488 1 96 130 LEU B C 1
ATOM 2121 O O . LEU B 1 130 ? -15.734 15.117 6.227 1 96 130 LEU B O 1
ATOM 2125 N N . ARG B 1 131 ? -14.188 14.406 7.66 1 93.56 131 ARG B N 1
ATOM 2126 C CA . ARG B 1 131 ? -14.914 14.891 8.828 1 93.56 131 ARG B CA 1
ATOM 2127 C C . ARG B 1 131 ? -15.164 16.391 8.734 1 93.56 131 ARG B C 1
ATOM 2129 O O . ARG B 1 131 ? -16.281 16.859 8.992 1 93.56 131 ARG B O 1
ATOM 2136 N N . GLU B 1 132 ? -14.148 17.094 8.367 1 95.81 132 GLU B N 1
ATOM 2137 C CA . GLU B 1 132 ? -14.266 18.531 8.266 1 95.81 132 GLU B CA 1
ATOM 2138 C C . GLU B 1 132 ? -15.266 18.938 7.184 1 95.81 132 GLU B C 1
ATOM 2140 O O . GLU B 1 132 ? -15.906 19.984 7.277 1 95.81 132 GLU B O 1
ATOM 2145 N N . ARG B 1 133 ? -15.406 18.094 6.227 1 95.81 133 ARG B N 1
ATOM 2146 C CA . ARG B 1 133 ? -16.328 18.359 5.125 1 95.81 133 ARG B CA 1
ATOM 2147 C C . ARG B 1 133 ? -17.734 17.859 5.453 1 95.81 133 ARG B C 1
ATOM 2149 O O . ARG B 1 133 ? -18.641 17.969 4.633 1 95.81 133 ARG B O 1
ATOM 2156 N N . GLY B 1 134 ? -17.844 17.188 6.586 1 94.31 134 GLY B N 1
ATOM 2157 C CA . GLY B 1 134 ? -19.156 16.719 7.023 1 94.31 134 GLY B CA 1
ATOM 2158 C C . GLY B 1 134 ? -19.562 15.406 6.383 1 94.31 134 GLY B C 1
ATOM 2159 O O . GLY B 1 134 ? -20.75 15.086 6.312 1 94.31 134 GLY B O 1
ATOM 2160 N N . ILE B 1 135 ? -18.609 14.781 5.871 1 91.25 135 ILE B N 1
ATOM 2161 C CA . ILE B 1 135 ? -18.875 13.5 5.223 1 91.25 135 ILE B CA 1
ATOM 2162 C C . ILE B 1 135 ? -18.688 12.367 6.227 1 91.25 135 ILE B C 1
ATOM 2164 O O . ILE B 1 135 ? -17.641 12.266 6.859 1 91.25 135 ILE B O 1
ATOM 2168 N N . GLN B 1 136 ? -19.719 11.586 6.488 1 79.69 136 GLN B N 1
ATOM 2169 C CA . GLN B 1 136 ? -19.625 10.469 7.414 1 79.69 136 GLN B CA 1
ATOM 2170 C C . GLN B 1 136 ? -18.828 9.32 6.812 1 79.69 136 GLN B C 1
ATOM 2172 O O . GLN B 1 136 ? -19.172 8.805 5.75 1 79.69 136 GLN B O 1
ATOM 2177 N N . ALA B 1 137 ? -17.672 9.203 7.164 1 69.69 137 ALA B N 1
ATOM 2178 C CA . ALA B 1 137 ? -16.828 8.102 6.715 1 69.69 137 ALA B CA 1
ATOM 2179 C C . ALA B 1 137 ? -16.625 7.074 7.828 1 69.69 137 ALA B C 1
ATOM 2181 O O . ALA B 1 137 ? -16.562 7.434 9.008 1 69.69 137 ALA B O 1
ATOM 2182 N N . GLN B 1 138 ? -17.141 5.812 7.621 1 58.75 138 GLN B N 1
ATOM 2183 C CA . GLN B 1 138 ? -16.719 4.777 8.562 1 58.75 138 GLN B CA 1
ATOM 2184 C C . GLN B 1 138 ? -15.273 4.363 8.328 1 58.75 138 GLN B C 1
ATOM 2186 O O . GLN B 1 138 ? -14.898 4.012 7.207 1 58.75 138 GLN B O 1
ATOM 2191 N N . TRP B 1 139 ? -14.367 4.961 8.961 1 53.09 139 TRP B N 1
ATOM 2192 C CA . TRP B 1 139 ? -12.953 4.602 8.867 1 53.09 139 TRP B CA 1
ATOM 2193 C C . TRP B 1 139 ? -12.75 3.119 9.172 1 53.09 139 TRP B C 1
ATOM 2195 O O . TRP B 1 139 ? -13.211 2.621 10.203 1 53.09 139 TRP B O 1
ATOM 2205 N N . PHE B 1 140 ? -12.695 2.289 8.203 1 49.28 140 PHE B N 1
ATOM 2206 C CA . PHE B 1 140 ? -12.336 0.906 8.492 1 49.28 140 PHE B CA 1
ATOM 2207 C C . PHE B 1 140 ? -10.836 0.777 8.742 1 49.28 140 PHE B C 1
ATOM 2209 O O . PHE B 1 140 ? -10.023 1.201 7.922 1 49.28 140 PHE B O 1
ATOM 2216 N N . ASP B 1 141 ? -10.414 1.203 9.977 1 46.62 141 ASP B N 1
ATOM 2217 C CA . ASP B 1 141 ? -9.023 0.9 10.305 1 46.62 141 ASP B CA 1
ATOM 2218 C C . ASP B 1 141 ? -8.664 -0.532 9.914 1 46.62 141 ASP B C 1
ATOM 2220 O O . ASP B 1 141 ? -9.242 -1.487 10.445 1 46.62 141 ASP B O 1
ATOM 2224 N N . ALA B 1 142 ? -8.102 -0.774 8.836 1 42.81 142 ALA B N 1
ATOM 2225 C CA . ALA B 1 142 ? -7.578 -2.059 8.375 1 42.81 142 ALA B CA 1
ATOM 2226 C C . ALA B 1 142 ? -6.875 -2.803 9.508 1 42.81 142 ALA B C 1
ATOM 2228 O O . ALA B 1 142 ? -6.777 -4.031 9.484 1 42.81 142 ALA B O 1
ATOM 2229 N N . ARG B 1 143 ? -6.148 -2.102 10.5 1 40.34 143 ARG B N 1
ATOM 2230 C CA . ARG B 1 143 ? -5.406 -2.779 11.555 1 40.34 143 ARG B CA 1
ATOM 2231 C C . ARG B 1 143 ? -6.34 -3.58 12.453 1 40.34 143 ARG B C 1
ATOM 2233 O O . ARG B 1 143 ? -5.887 -4.32 13.328 1 40.34 143 ARG B O 1
ATOM 2240 N N . LYS B 1 144 ? -7.559 -3.111 12.742 1 37.62 144 LYS B N 1
ATOM 2241 C CA . LYS B 1 144 ? -8.359 -3.912 13.672 1 37.62 144 LYS B CA 1
ATOM 2242 C C . LYS B 1 144 ? -8.461 -5.359 13.195 1 37.62 144 LYS B C 1
ATOM 2244 O O . LYS B 1 144 ? -9.203 -6.156 13.781 1 37.62 144 LYS B O 1
ATOM 2249 N N . SER B 1 145 ? -8.133 -5.562 12.164 1 33.75 145 SER B N 1
ATOM 2250 C CA . SER B 1 145 ? -8.367 -6.867 11.547 1 33.75 145 SER B CA 1
ATOM 2251 C C . SER B 1 145 ? -7.602 -7.965 12.281 1 33.75 145 SER B C 1
ATOM 2253 O O . SER B 1 145 ? -8.102 -8.516 13.266 1 33.75 145 SER B O 1
ATOM 2255 N N . ALA B 1 146 ? -6.609 -8.75 11.492 1 33.94 146 ALA B N 1
ATOM 2256 C CA . ALA B 1 146 ? -6.348 -10.172 11.695 1 33.94 146 ALA B CA 1
ATOM 2257 C C . ALA B 1 146 ? -5.562 -10.398 12.984 1 33.94 146 ALA B C 1
ATOM 2259 O O . ALA B 1 146 ? -5.141 -11.523 13.273 1 33.94 146 ALA B O 1
ATOM 2260 N N . ALA B 1 147 ? -4.996 -9.32 13.602 1 30.38 147 ALA B N 1
ATOM 2261 C CA . ALA B 1 147 ? -4.102 -9.797 14.656 1 30.38 147 ALA B CA 1
ATOM 2262 C C . ALA B 1 147 ? -4.891 -10.352 15.836 1 30.38 147 ALA B C 1
ATOM 2264 O O . ALA B 1 147 ? -4.324 -10.625 16.891 1 30.38 147 ALA B O 1
ATOM 2265 N N . HIS B 1 148 ? -6.137 -10.555 15.719 1 25.78 148 HIS B N 1
ATOM 2266 C CA . HIS B 1 148 ? -6.41 -11.266 16.953 1 25.78 148 HIS B CA 1
ATOM 2267 C C . HIS B 1 148 ? -5.777 -12.656 16.953 1 25.78 148 HIS B C 1
ATOM 2269 O O . HIS B 1 148 ? -5.855 -13.367 15.945 1 25.78 148 HIS B O 1
#